Protein AF-W6YVI2-F1 (afdb_monomer_lite)

Sequence (202 aa):
MHASKCSVLPLARSPTSNYVQEGGFPANCEGNLVLAVSSWLSSGQGSDTPSSIRIRENQRRSRNQRKELIQDLRRRVQEYEIKGVTATQEMQRAARKVAEENSLLRGLLASRGVTHNEVEAYLRSFNNNNNNNNNNNTTTTTPTTETPLDTGLLISCETAATIIAEMRGDGDRSRIRASLGCVGDEECNVKNTRVLELMDER

Organism: NCBI:txid930090

Foldseek 3Di:
DDDDDDDDDDDDDDDDDPDPPDDDDPDDDPDDPVVVVVVVVVVVCPPVDVVVVVVVVVVVVVVVVVVVVVVVVVVVVVVVVVVVVVVVVVVVVVVVVVVVVVVVVQVVCVVVVNHPVNVVVVVVVVVVVVVVVPPDDDDDDDDDDDDDDDPPDWDWLQVLLVVVCVVVVPNDSVVSSVVQVHDDDDTDTGGVVVSVVVVPDD

Structure (mmCIF, N/CA/C/O backbone):
data_AF-W6YVI2-F1
#
_entry.id   AF-W6YVI2-F1
#
loop_
_atom_site.group_PDB
_atom_site.id
_atom_site.type_symbol
_atom_site.label_atom_id
_atom_site.label_alt_id
_atom_site.label_comp_id
_atom_site.label_asym_id
_atom_site.label_entity_id
_atom_site.label_seq_id
_atom_site.pdbx_PDB_ins_code
_atom_site.Cartn_x
_atom_site.Cartn_y
_atom_site.Cartn_z
_atom_site.occupancy
_atom_site.B_iso_or_equiv
_atom_site.auth_seq_id
_atom_site.auth_comp_id
_atom_site.auth_asym_id
_atom_site.auth_atom_id
_atom_site.pdbx_PDB_model_num
ATOM 1 N N . MET A 1 1 ? 50.595 -41.648 -57.624 1.00 41.81 1 MET A N 1
ATOM 2 C CA . MET A 1 1 ? 49.413 -42.496 -57.369 1.00 41.81 1 MET A CA 1
ATOM 3 C C . MET A 1 1 ? 48.596 -41.851 -56.262 1.00 41.81 1 MET A C 1
ATOM 5 O O . MET A 1 1 ? 49.160 -41.558 -55.223 1.00 41.81 1 MET A O 1
ATOM 9 N N . HIS A 1 2 ? 47.326 -41.587 -56.576 1.00 46.69 2 HIS A N 1
ATOM 10 C CA . HIS A 1 2 ? 46.164 -41.295 -55.725 1.00 46.69 2 HIS A CA 1
ATOM 11 C C . HIS A 1 2 ? 46.302 -40.336 -54.528 1.00 46.69 2 HIS A C 1
ATOM 13 O O . HIS A 1 2 ? 46.774 -40.713 -53.465 1.00 46.69 2 HIS A O 1
ATOM 19 N N . ALA A 1 3 ? 45.710 -39.144 -54.668 1.00 38.47 3 ALA A N 1
ATOM 20 C CA . ALA A 1 3 ? 45.122 -38.420 -53.544 1.00 38.47 3 ALA A CA 1
ATOM 21 C C . ALA A 1 3 ? 43.663 -38.094 -53.890 1.00 38.47 3 ALA A C 1
ATOM 23 O O . ALA A 1 3 ? 43.357 -37.444 -54.891 1.00 38.47 3 ALA A O 1
ATOM 24 N N . SER A 1 4 ? 42.782 -38.682 -53.093 1.00 42.34 4 SER A N 1
ATOM 25 C CA . SER A 1 4 ? 41.341 -38.762 -53.266 1.00 42.34 4 SER A CA 1
ATOM 26 C C . SER A 1 4 ? 40.654 -37.403 -53.149 1.00 42.34 4 SER A C 1
ATOM 28 O O . SER A 1 4 ? 41.006 -36.568 -52.320 1.00 42.34 4 SER A O 1
ATOM 30 N N . LYS A 1 5 ? 39.614 -37.216 -53.966 1.00 50.25 5 LYS A N 1
ATOM 31 C CA . LYS A 1 5 ? 38.624 -36.142 -53.836 1.00 50.25 5 LYS A CA 1
ATOM 32 C C . LYS A 1 5 ? 37.997 -36.195 -52.436 1.00 50.25 5 LYS A C 1
ATOM 34 O O . LYS A 1 5 ? 37.334 -37.178 -52.120 1.00 50.25 5 LYS A O 1
ATOM 39 N N . CYS A 1 6 ? 38.149 -35.142 -51.635 1.00 39.06 6 CYS A N 1
ATOM 40 C CA . CYS A 1 6 ? 37.328 -34.940 -50.442 1.00 39.06 6 CYS A CA 1
ATOM 41 C C . CYS A 1 6 ? 36.112 -34.090 -50.825 1.00 39.06 6 CYS A C 1
ATOM 43 O O . CYS A 1 6 ? 36.216 -32.893 -51.081 1.00 39.06 6 CYS A O 1
ATOM 45 N N . SER A 1 7 ? 34.962 -34.746 -50.928 1.00 43.88 7 SER A N 1
ATOM 46 C CA . SER A 1 7 ? 33.646 -34.139 -51.105 1.00 43.88 7 SER A CA 1
ATOM 47 C C . SER A 1 7 ? 33.232 -33.374 -49.847 1.00 43.88 7 SER A C 1
ATOM 49 O O . SER A 1 7 ? 33.164 -33.951 -48.763 1.00 43.88 7 SER A O 1
ATOM 51 N N . VAL A 1 8 ? 32.914 -32.089 -50.001 1.00 43.47 8 VAL A N 1
ATOM 52 C CA . VAL A 1 8 ? 32.313 -31.264 -48.947 1.00 43.47 8 VAL A CA 1
ATOM 53 C C . VAL A 1 8 ? 30.826 -31.617 -48.857 1.00 43.47 8 VAL A C 1
ATOM 55 O O . VAL A 1 8 ? 30.069 -31.337 -49.783 1.00 43.47 8 VAL A O 1
ATOM 58 N N . LEU A 1 9 ? 30.404 -32.250 -47.761 1.00 43.50 9 LEU A N 1
ATOM 59 C CA . LEU A 1 9 ? 28.986 -32.362 -47.403 1.00 43.50 9 LEU A CA 1
ATOM 60 C C . LEU A 1 9 ? 28.557 -31.094 -46.640 1.00 43.50 9 LEU A C 1
ATOM 62 O O . LEU A 1 9 ? 29.303 -30.643 -45.767 1.00 43.50 9 LEU A O 1
ATOM 66 N N . PRO A 1 10 ? 27.377 -30.512 -46.919 1.00 41.97 10 PRO A N 1
ATOM 67 C CA . PRO A 1 10 ? 26.895 -29.346 -46.194 1.00 41.97 10 PRO A CA 1
ATOM 68 C C . PRO A 1 10 ? 26.275 -29.793 -44.864 1.00 41.97 10 PRO A C 1
ATOM 70 O O . PRO A 1 10 ? 25.298 -30.541 -44.842 1.00 41.97 10 PRO A O 1
ATOM 73 N N . LEU A 1 11 ? 26.830 -29.336 -43.741 1.00 42.22 11 LEU A N 1
ATOM 74 C CA . LEU A 1 11 ? 26.202 -29.519 -42.432 1.00 42.22 11 LEU A CA 1
ATOM 75 C C . LEU A 1 11 ? 25.031 -28.540 -42.284 1.00 42.22 11 LEU A C 1
ATOM 77 O O . LEU A 1 11 ? 25.191 -27.321 -42.364 1.00 42.22 11 LEU A O 1
ATOM 81 N N . ALA A 1 12 ? 23.846 -29.113 -42.087 1.00 42.25 12 ALA A N 1
ATOM 82 C CA . ALA A 1 12 ? 22.606 -28.417 -41.792 1.00 42.25 12 ALA A CA 1
ATOM 83 C C . ALA A 1 12 ? 22.705 -27.617 -40.481 1.00 42.25 12 ALA A C 1
ATOM 85 O O . ALA A 1 12 ? 23.283 -28.066 -39.491 1.00 42.25 12 ALA A O 1
ATOM 86 N N . ARG A 1 13 ? 22.105 -26.423 -40.475 1.00 40.03 13 ARG A N 1
ATOM 87 C CA . ARG A 1 13 ? 22.063 -25.506 -39.332 1.00 40.03 13 ARG A CA 1
ATOM 88 C C . ARG A 1 13 ? 20.860 -25.841 -38.446 1.00 40.03 13 ARG A C 1
ATOM 90 O O . ARG A 1 13 ? 19.727 -25.749 -38.910 1.00 40.03 13 ARG A O 1
ATOM 97 N N . SER A 1 14 ? 21.088 -26.195 -37.182 1.00 38.03 14 SER A N 1
ATOM 98 C CA . SER A 1 14 ? 20.031 -26.259 -36.164 1.00 38.03 14 SER A CA 1
ATOM 99 C C . SER A 1 14 ? 19.801 -24.870 -35.530 1.00 38.03 14 SER A C 1
ATOM 101 O O . SER A 1 14 ? 20.758 -24.100 -35.408 1.00 38.03 14 SER A O 1
ATOM 103 N N . PRO A 1 15 ? 18.561 -24.489 -35.145 1.00 48.03 15 PRO A N 1
ATOM 104 C CA . PRO A 1 15 ? 18.219 -23.092 -34.842 1.00 48.03 15 PRO A CA 1
ATOM 105 C C . PRO A 1 15 ? 18.351 -22.695 -33.363 1.00 48.03 15 PRO A C 1
ATOM 107 O O . PRO A 1 15 ? 17.994 -21.578 -33.003 1.00 48.03 15 PRO A O 1
ATOM 110 N N . THR A 1 16 ? 18.822 -23.574 -32.477 1.00 48.84 16 THR A N 1
ATOM 111 C CA . THR A 1 16 ? 18.673 -23.367 -31.027 1.00 48.84 16 THR A CA 1
ATOM 112 C C . THR A 1 16 ? 19.957 -23.667 -30.260 1.00 48.84 16 THR A C 1
ATOM 114 O O . THR A 1 16 ? 20.069 -24.701 -29.609 1.00 48.84 16 THR A O 1
ATOM 117 N N . SER A 1 17 ? 20.935 -22.761 -30.314 1.00 40.62 17 SER A N 1
ATOM 118 C CA . SER A 1 17 ? 21.959 -22.645 -29.264 1.00 40.62 17 SER A CA 1
ATOM 119 C C . SER A 1 17 ? 22.660 -21.286 -29.344 1.00 40.62 17 SER A C 1
ATOM 121 O O . SER A 1 17 ? 23.311 -20.972 -30.335 1.00 40.62 17 SER A O 1
ATOM 123 N N . ASN A 1 18 ? 22.517 -20.472 -28.295 1.00 46.84 18 ASN A N 1
ATOM 124 C CA . ASN A 1 18 ? 23.173 -19.166 -28.126 1.00 46.84 18 ASN A CA 1
ATOM 125 C C . ASN A 1 18 ? 24.536 -19.294 -27.415 1.00 46.84 18 ASN A C 1
ATOM 127 O O . ASN A 1 18 ? 24.951 -18.407 -26.671 1.00 46.84 18 ASN A O 1
ATOM 131 N N . TYR A 1 19 ? 25.236 -20.406 -27.630 1.00 41.38 19 TYR A N 1
ATOM 132 C CA . TYR A 1 19 ? 26.645 -20.540 -27.280 1.00 41.38 19 TYR A CA 1
ATOM 133 C C . TYR A 1 19 ? 27.467 -20.421 -28.560 1.00 41.38 19 TYR A C 1
ATOM 135 O O . TYR A 1 19 ? 27.313 -21.219 -29.483 1.00 41.38 19 TYR A O 1
ATOM 143 N N . VAL A 1 20 ? 28.343 -19.417 -28.622 1.00 39.34 20 VAL A N 1
ATOM 144 C CA . VAL A 1 20 ? 29.420 -19.400 -29.614 1.00 39.34 20 VAL A CA 1
ATOM 145 C C . VAL A 1 20 ? 30.340 -20.554 -29.242 1.00 39.34 20 VAL A C 1
ATOM 147 O O . VAL A 1 20 ? 31.053 -20.491 -28.244 1.00 39.34 20 VAL A O 1
ATOM 150 N N . GLN A 1 21 ? 30.253 -21.643 -29.999 1.00 40.88 21 GLN A N 1
ATOM 151 C CA . GLN A 1 21 ? 31.209 -22.731 -29.911 1.00 40.88 21 GLN A CA 1
ATOM 152 C C . GLN A 1 21 ? 32.541 -22.181 -30.426 1.00 40.88 21 GLN A C 1
ATOM 154 O O . GLN A 1 21 ? 32.680 -21.895 -31.616 1.00 40.88 21 GLN A O 1
ATOM 159 N N . GLU A 1 22 ? 33.473 -21.955 -29.498 1.00 41.84 22 GLU A N 1
ATOM 160 C CA . GLU A 1 22 ? 34.895 -21.757 -29.777 1.00 41.84 22 GLU A CA 1
ATOM 161 C C . GLU A 1 22 ? 35.316 -22.742 -30.875 1.00 41.84 22 GLU A C 1
ATOM 163 O O . GLU A 1 22 ? 35.024 -23.941 -30.795 1.00 41.84 22 GLU A O 1
ATOM 168 N N . GLY A 1 23 ? 35.913 -22.209 -31.942 1.00 42.62 23 GLY A N 1
ATOM 169 C CA . GLY A 1 23 ? 36.267 -22.967 -33.133 1.00 42.62 23 GLY A CA 1
ATOM 170 C C . GLY A 1 23 ? 37.064 -24.216 -32.773 1.00 42.62 23 GLY A C 1
ATOM 171 O O . GLY A 1 23 ? 38.118 -24.137 -32.147 1.00 42.62 23 GLY A O 1
ATOM 172 N N . GLY A 1 24 ? 36.548 -25.376 -33.181 1.00 40.84 24 GLY A N 1
ATOM 173 C CA . GLY A 1 24 ? 37.285 -26.627 -33.110 1.00 40.84 24 GLY A CA 1
ATOM 174 C C . GLY A 1 24 ? 38.599 -26.497 -33.876 1.00 40.84 24 GLY A C 1
ATOM 175 O O . GLY A 1 24 ? 38.610 -26.124 -35.050 1.00 40.84 24 GLY A O 1
ATOM 176 N N . PHE A 1 25 ? 39.704 -26.798 -33.196 1.00 44.09 25 PHE A N 1
ATOM 177 C CA . PHE A 1 25 ? 41.011 -26.975 -33.820 1.00 44.09 25 PHE A CA 1
ATOM 178 C C . PHE A 1 25 ? 40.912 -28.032 -34.934 1.00 44.09 25 PHE A C 1
ATOM 180 O O . PHE A 1 25 ? 40.351 -29.105 -34.688 1.00 44.09 25 PHE A O 1
ATOM 187 N N . PRO A 1 26 ? 41.467 -27.796 -36.138 1.00 44.88 26 PRO A N 1
ATOM 188 C CA . PRO A 1 26 ? 41.613 -28.869 -37.106 1.00 44.88 26 PRO A CA 1
ATOM 189 C C . PRO A 1 26 ? 42.599 -29.907 -36.557 1.00 44.88 26 PRO A C 1
ATOM 191 O O . PRO A 1 26 ? 43.673 -29.575 -36.051 1.00 44.88 26 PRO A O 1
ATOM 194 N N . ALA A 1 27 ? 42.201 -31.174 -36.639 1.00 47.38 27 ALA A N 1
ATOM 195 C CA . ALA A 1 27 ? 43.012 -32.310 -36.245 1.00 47.38 27 ALA A CA 1
ATOM 196 C C . ALA A 1 27 ? 44.290 -32.393 -37.100 1.00 47.38 27 ALA A C 1
ATOM 198 O O . ALA A 1 27 ? 44.225 -32.454 -38.323 1.00 47.38 27 ALA A O 1
ATOM 199 N N . ASN A 1 28 ? 45.424 -32.376 -36.400 1.00 50.59 28 ASN A N 1
ATOM 200 C CA . ASN A 1 28 ? 46.751 -32.897 -36.728 1.00 50.59 28 ASN A CA 1
ATOM 201 C C . ASN A 1 28 ? 47.124 -33.066 -38.221 1.00 50.59 28 ASN A C 1
ATOM 203 O O . ASN A 1 28 ? 46.812 -34.080 -38.842 1.00 50.59 28 ASN A O 1
ATOM 207 N N . CYS A 1 29 ? 47.929 -32.134 -38.734 1.00 38.62 29 CYS A N 1
ATOM 208 C CA . CYS A 1 29 ? 48.870 -32.403 -39.820 1.00 38.62 29 CYS A CA 1
ATOM 209 C C . CYS A 1 29 ? 50.276 -32.213 -39.244 1.00 38.62 29 CYS A C 1
ATOM 211 O O . CYS A 1 29 ? 50.605 -31.117 -38.788 1.00 38.62 29 CYS A O 1
ATOM 213 N N . GLU A 1 30 ? 51.088 -33.271 -39.236 1.00 45.81 30 GLU A N 1
ATOM 214 C CA . GLU A 1 30 ? 52.487 -33.222 -38.808 1.00 45.81 30 GLU A CA 1
ATOM 215 C C . GLU A 1 30 ? 53.271 -32.255 -39.708 1.00 45.81 30 GLU A C 1
ATOM 217 O O . GLU A 1 30 ? 53.679 -32.571 -40.823 1.00 45.81 30 GLU A O 1
ATOM 222 N N . GLY A 1 31 ? 53.436 -31.029 -39.219 1.00 51.69 31 GLY A N 1
ATOM 223 C CA . GLY A 1 31 ? 54.168 -29.952 -39.865 1.00 51.69 31 GLY A CA 1
ATOM 224 C C . GLY A 1 31 ? 54.523 -28.905 -38.817 1.00 51.69 31 GLY A C 1
ATOM 225 O O . GLY A 1 31 ? 53.641 -28.272 -38.249 1.00 51.69 31 GLY A O 1
ATOM 226 N N . ASN A 1 32 ? 55.821 -28.798 -38.523 1.00 54.78 32 ASN A N 1
ATOM 227 C CA . ASN A 1 32 ? 56.493 -27.897 -37.577 1.00 54.78 32 ASN A CA 1
ATOM 228 C C . ASN A 1 32 ? 55.589 -26.891 -36.814 1.00 54.78 32 ASN A C 1
ATOM 230 O O . ASN A 1 32 ? 55.325 -25.778 -37.280 1.00 54.78 32 ASN A O 1
ATOM 234 N N . LEU A 1 33 ? 55.171 -27.277 -35.599 1.00 55.75 33 LEU A N 1
ATOM 235 C CA . LEU A 1 33 ? 54.273 -26.531 -34.701 1.00 55.75 33 LEU A CA 1
ATOM 236 C C . LEU A 1 33 ? 54.720 -25.073 -34.461 1.00 55.75 33 LEU A C 1
ATOM 238 O O . LEU A 1 33 ? 53.893 -24.175 -34.308 1.00 55.75 33 LEU A O 1
ATOM 242 N N . VAL A 1 34 ? 56.032 -24.820 -34.479 1.00 55.88 34 VAL A N 1
ATOM 243 C CA . VAL A 1 34 ? 56.623 -23.493 -34.240 1.00 55.88 34 VAL A CA 1
ATOM 244 C C . VAL A 1 34 ? 56.276 -22.501 -35.357 1.00 55.88 34 VAL A C 1
ATOM 246 O O . VAL A 1 34 ? 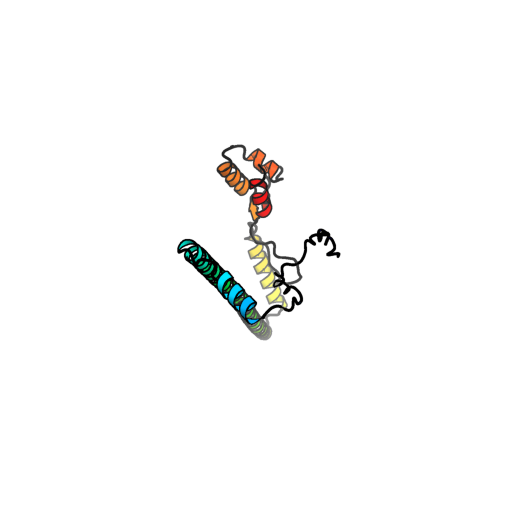56.023 -21.326 -35.084 1.00 55.88 34 VAL A O 1
ATOM 249 N N . LEU A 1 35 ? 56.201 -22.962 -36.610 1.00 54.56 35 LEU A N 1
ATOM 250 C CA . LEU A 1 35 ? 55.851 -22.113 -37.756 1.00 54.56 35 LEU A CA 1
ATOM 251 C C . LEU A 1 35 ? 54.341 -21.853 -37.828 1.00 54.56 35 LEU A C 1
ATOM 253 O O . LEU A 1 35 ? 53.932 -20.744 -38.168 1.00 54.56 35 LEU A O 1
ATOM 257 N N . ALA A 1 36 ? 53.516 -22.830 -37.442 1.00 55.41 36 ALA A N 1
ATOM 258 C CA . ALA A 1 36 ? 52.062 -22.680 -37.392 1.00 55.41 36 ALA A CA 1
ATOM 259 C C . ALA A 1 36 ? 51.623 -21.677 -36.309 1.00 55.41 36 ALA A C 1
ATOM 261 O O . ALA A 1 36 ? 50.814 -20.795 -36.594 1.00 55.41 36 ALA A O 1
ATOM 262 N N . VAL A 1 37 ? 52.208 -21.742 -35.104 1.00 57.38 37 VAL A N 1
ATOM 263 C CA . VAL A 1 37 ? 51.952 -20.768 -34.024 1.00 57.38 37 VAL A CA 1
ATOM 264 C C . VAL A 1 37 ? 52.432 -19.370 -34.418 1.00 57.38 37 VAL A C 1
ATOM 266 O O . VAL A 1 37 ? 51.712 -18.397 -34.210 1.00 57.38 37 VAL A O 1
ATOM 269 N N . SER A 1 38 ? 53.598 -19.259 -35.060 1.00 57.22 38 SER A N 1
ATOM 270 C CA . SER A 1 38 ? 54.132 -17.975 -35.540 1.00 57.22 38 SER A CA 1
ATOM 271 C C . SER A 1 38 ? 53.285 -17.363 -36.666 1.00 57.22 38 SER A C 1
ATOM 273 O O . SER A 1 38 ? 53.074 -16.149 -36.696 1.00 57.22 38 SER A O 1
ATOM 275 N N . SER A 1 39 ? 52.740 -18.193 -37.564 1.00 55.28 39 SER A N 1
ATOM 276 C CA . SER A 1 39 ? 51.806 -17.766 -38.612 1.00 55.28 39 SER A CA 1
ATOM 277 C C . SER A 1 39 ? 50.456 -17.342 -38.032 1.00 55.28 39 SER A C 1
ATOM 279 O O . SER A 1 39 ? 49.925 -16.321 -38.448 1.00 55.28 39 SER A O 1
ATOM 281 N N . TRP A 1 40 ? 49.915 -18.064 -37.046 1.00 55.94 40 TRP A N 1
ATOM 282 C CA . TRP A 1 40 ? 48.683 -17.683 -36.342 1.00 55.94 40 TRP A CA 1
ATOM 283 C C . TRP A 1 40 ? 48.842 -16.388 -35.539 1.00 55.94 40 TRP A C 1
ATOM 285 O O . TRP A 1 40 ? 47.958 -15.534 -35.574 1.00 55.94 40 TRP A O 1
ATOM 295 N N . LEU A 1 41 ? 49.982 -16.201 -34.868 1.00 54.62 41 LEU A N 1
ATOM 296 C CA . LEU A 1 41 ? 50.304 -14.973 -34.137 1.00 54.62 41 LEU A CA 1
ATOM 297 C C . LEU A 1 41 ? 50.480 -13.772 -35.087 1.00 54.62 41 LEU A C 1
ATOM 299 O O . LEU A 1 41 ? 50.138 -12.649 -34.725 1.00 54.62 41 LEU A O 1
ATOM 303 N N . SER A 1 42 ? 50.932 -14.021 -36.323 1.00 50.22 42 SER A N 1
ATOM 304 C CA . SER A 1 42 ? 51.017 -13.010 -37.389 1.00 50.22 42 SER A CA 1
ATOM 305 C C . SER A 1 42 ? 49.660 -12.725 -38.051 1.00 50.22 42 SER A C 1
ATOM 307 O O . SER A 1 42 ? 49.376 -11.586 -38.405 1.00 50.22 42 SER A O 1
ATOM 309 N N . SER A 1 43 ? 48.780 -13.725 -38.182 1.00 47.62 43 SER A N 1
ATOM 310 C CA . SER A 1 43 ? 47.412 -13.566 -38.709 1.00 47.62 43 SER A CA 1
ATOM 311 C C . SER A 1 43 ? 46.412 -13.013 -37.681 1.00 47.62 43 SER A C 1
ATOM 313 O O . SER A 1 43 ? 45.356 -12.516 -38.062 1.00 47.62 43 SER A O 1
ATOM 315 N N . GLY A 1 44 ? 46.740 -13.072 -36.385 1.00 50.66 44 GLY A N 1
ATOM 316 C CA . GLY A 1 44 ? 45.957 -12.507 -35.281 1.00 50.66 44 GLY A CA 1
ATOM 317 C C . GLY A 1 44 ? 46.134 -10.998 -35.080 1.00 50.66 44 GLY A C 1
ATOM 318 O O . GLY A 1 44 ? 45.439 -10.407 -34.255 1.00 50.66 44 GLY A O 1
ATOM 319 N N . GLN A 1 45 ? 47.017 -10.349 -35.845 1.00 53.66 45 GLN A N 1
ATOM 320 C CA . GLN A 1 45 ? 47.051 -8.893 -35.961 1.00 53.66 45 GLN A CA 1
ATOM 321 C C . GLN A 1 45 ? 45.952 -8.452 -36.926 1.00 53.66 45 GLN A C 1
ATOM 323 O O . GLN A 1 45 ? 46.202 -8.029 -38.053 1.00 53.66 45 GLN A O 1
ATOM 328 N N . GLY A 1 46 ? 44.698 -8.554 -36.475 1.00 58.59 46 GLY A N 1
ATOM 329 C CA . GLY A 1 46 ? 43.628 -7.773 -37.078 1.00 58.59 46 GLY A CA 1
ATOM 330 C C . GLY A 1 46 ? 44.071 -6.322 -36.999 1.00 58.59 46 GLY A C 1
ATOM 331 O O . GLY A 1 46 ? 44.195 -5.801 -35.896 1.00 58.59 46 GLY A O 1
ATOM 332 N N . SER A 1 47 ? 44.401 -5.713 -38.140 1.00 62.66 47 SER A N 1
ATOM 333 C CA . SER A 1 47 ? 44.889 -4.341 -38.197 1.00 62.66 47 SER A CA 1
ATOM 334 C C . SER A 1 47 ? 43.921 -3.478 -37.402 1.00 62.66 47 SER A C 1
ATOM 336 O O . SER A 1 47 ? 42.772 -3.282 -37.819 1.00 62.66 47 SER A O 1
ATOM 338 N N . ASP A 1 48 ? 44.358 -3.030 -36.229 1.00 61.56 48 ASP A N 1
ATOM 339 C CA . ASP A 1 48 ? 43.628 -2.107 -35.382 1.00 61.56 48 ASP A CA 1
ATOM 340 C C . ASP A 1 48 ? 43.619 -0.766 -36.119 1.00 61.56 48 ASP A C 1
ATOM 342 O O . ASP A 1 48 ? 44.369 0.166 -35.837 1.00 61.56 48 ASP A O 1
ATOM 346 N N . THR A 1 49 ? 42.792 -0.689 -37.160 1.00 81.25 49 THR A N 1
ATOM 347 C CA . THR A 1 49 ? 42.493 0.567 -37.815 1.00 81.25 49 THR A CA 1
ATOM 348 C C . THR A 1 49 ? 41.951 1.492 -36.728 1.00 81.25 49 THR A C 1
ATOM 350 O O . THR A 1 49 ? 41.143 1.060 -35.898 1.00 81.25 49 THR A O 1
ATOM 353 N N . PRO A 1 50 ? 42.313 2.781 -36.720 1.00 81.56 50 PRO A N 1
ATOM 354 C CA . PRO A 1 50 ? 41.753 3.730 -35.759 1.00 81.56 50 PRO A CA 1
ATOM 355 C C . PRO A 1 50 ? 40.211 3.690 -35.701 1.00 81.56 50 PRO A C 1
ATOM 357 O O . PRO A 1 50 ? 39.609 3.984 -34.670 1.00 81.56 50 PRO A O 1
ATOM 360 N N . SER A 1 51 ? 39.559 3.260 -36.791 1.00 81.75 51 SER A N 1
ATOM 361 C CA . SER A 1 51 ? 38.122 2.983 -36.862 1.00 81.75 51 SER A CA 1
ATOM 362 C C . SER A 1 51 ? 37.681 1.744 -36.060 1.00 81.75 51 SER A C 1
ATOM 364 O O . SER A 1 51 ? 36.757 1.849 -35.253 1.00 81.75 51 SER A O 1
ATOM 366 N N . SER A 1 52 ? 38.341 0.587 -36.204 1.00 83.56 52 SER A N 1
ATOM 367 C CA . SER A 1 52 ? 37.978 -0.647 -35.483 1.00 83.56 52 SER A CA 1
ATOM 368 C C . SER A 1 52 ? 38.182 -0.527 -33.969 1.00 83.56 52 SER A C 1
ATOM 370 O O . SER A 1 52 ? 37.343 -1.005 -33.200 1.00 83.56 52 SER A O 1
ATOM 372 N N . ILE A 1 53 ? 39.221 0.195 -33.535 1.00 88.00 53 ILE A N 1
ATOM 373 C CA . ILE A 1 53 ? 39.439 0.525 -32.119 1.00 88.00 53 ILE A CA 1
ATOM 374 C C . ILE A 1 53 ? 38.273 1.372 -31.584 1.00 88.00 53 ILE A C 1
ATOM 376 O O . ILE A 1 53 ? 37.691 1.051 -30.546 1.00 88.00 53 ILE A O 1
ATOM 380 N N . ARG A 1 54 ? 37.878 2.428 -32.312 1.00 89.19 54 ARG A N 1
ATOM 381 C CA . ARG A 1 54 ? 36.765 3.314 -31.924 1.00 89.19 54 ARG A CA 1
ATOM 382 C C . ARG A 1 54 ? 35.428 2.585 -31.860 1.00 89.19 54 ARG A C 1
ATOM 384 O O . ARG A 1 54 ? 34.655 2.834 -30.939 1.00 89.19 54 ARG A O 1
ATOM 391 N N . ILE A 1 55 ? 35.153 1.687 -32.806 1.00 89.06 55 ILE A N 1
ATOM 392 C CA . ILE A 1 55 ? 33.923 0.880 -32.819 1.00 89.06 55 ILE A CA 1
ATOM 393 C C . ILE A 1 55 ? 33.872 -0.025 -31.582 1.00 89.06 55 ILE A C 1
ATOM 395 O O . ILE A 1 55 ? 32.855 -0.055 -30.888 1.00 89.06 55 ILE A O 1
ATOM 399 N N . ARG A 1 56 ? 34.977 -0.706 -31.249 1.00 90.31 56 ARG A N 1
ATOM 400 C CA . ARG A 1 56 ? 35.072 -1.558 -30.052 1.00 90.31 56 ARG A CA 1
ATOM 401 C C . ARG A 1 56 ? 34.889 -0.751 -28.767 1.00 90.31 56 ARG A C 1
ATOM 403 O O . ARG A 1 56 ? 34.149 -1.177 -27.882 1.00 90.31 56 ARG A O 1
ATOM 410 N N . GLU A 1 57 ? 35.517 0.417 -28.676 1.00 94.62 57 GLU A N 1
ATOM 411 C CA . GLU A 1 57 ? 35.425 1.281 -27.497 1.00 94.62 57 GLU A CA 1
ATOM 412 C C . GLU A 1 57 ? 34.024 1.881 -27.328 1.00 94.62 57 GLU A C 1
ATOM 414 O O . GLU A 1 57 ? 33.481 1.882 -26.224 1.00 94.62 57 GLU A O 1
ATOM 419 N N . ASN A 1 58 ? 33.384 2.309 -28.419 1.00 93.94 58 ASN A N 1
ATOM 420 C CA . ASN A 1 58 ? 31.994 2.759 -28.390 1.00 93.94 58 ASN A CA 1
ATOM 421 C C . ASN A 1 58 ? 31.061 1.616 -27.953 1.00 93.94 58 ASN A C 1
ATOM 423 O O . ASN A 1 58 ? 30.237 1.776 -27.053 1.00 93.94 58 ASN A O 1
ATOM 427 N N . GLN A 1 59 ? 31.272 0.413 -28.490 1.00 95.31 59 GLN A N 1
ATOM 428 C CA . GLN A 1 59 ? 30.521 -0.772 -28.092 1.00 95.31 59 GLN A CA 1
ATOM 429 C C . GLN A 1 59 ? 30.722 -1.115 -26.608 1.00 95.31 59 GLN A C 1
ATOM 431 O O . GLN A 1 59 ? 29.755 -1.473 -25.929 1.00 95.31 59 GLN A O 1
ATOM 436 N N . ARG A 1 60 ? 31.950 -0.990 -26.090 1.00 95.50 60 ARG A N 1
ATOM 437 C CA . ARG A 1 60 ? 32.279 -1.189 -24.672 1.00 95.50 60 ARG A CA 1
ATOM 438 C C . ARG A 1 60 ? 31.576 -0.152 -23.801 1.00 95.50 60 ARG A C 1
ATOM 440 O O . ARG A 1 60 ? 30.929 -0.531 -22.828 1.00 95.50 60 ARG A O 1
ATOM 447 N N . ARG A 1 61 ? 31.639 1.126 -24.182 1.00 95.44 61 ARG A N 1
ATOM 448 C CA . ARG A 1 61 ? 30.996 2.242 -23.479 1.00 95.44 61 ARG A CA 1
ATOM 449 C C . ARG A 1 61 ? 29.479 2.095 -23.447 1.00 95.44 61 ARG A C 1
ATOM 451 O O . ARG A 1 61 ? 28.900 2.178 -22.372 1.00 95.44 61 ARG A O 1
ATOM 458 N N . SER A 1 62 ? 28.850 1.789 -24.580 1.00 95.69 62 SER A N 1
ATOM 459 C CA . SER A 1 62 ? 27.405 1.551 -24.662 1.00 95.69 62 SER A CA 1
ATOM 460 C C . SER A 1 62 ? 26.978 0.356 -23.802 1.00 95.69 62 SER A C 1
ATOM 462 O O . SER A 1 62 ? 26.018 0.446 -23.037 1.00 95.69 62 SER A O 1
ATOM 464 N N . ARG A 1 63 ? 27.734 -0.754 -23.842 1.00 95.12 63 ARG A N 1
ATOM 465 C CA . ARG A 1 63 ? 27.484 -1.912 -22.966 1.00 95.12 63 ARG A CA 1
ATOM 466 C C . ARG A 1 63 ? 27.640 -1.545 -21.491 1.00 95.12 63 ARG A C 1
ATOM 468 O O . ARG A 1 63 ? 26.842 -2.010 -20.686 1.00 95.12 63 ARG A O 1
ATOM 475 N N . ASN A 1 64 ? 28.635 -0.731 -21.140 1.00 96.94 64 ASN A N 1
ATOM 476 C CA . ASN A 1 64 ? 28.849 -0.281 -19.767 1.00 96.94 64 ASN A CA 1
ATOM 477 C C . ASN A 1 64 ? 27.705 0.618 -19.280 1.00 96.94 64 ASN A C 1
ATOM 479 O O . ASN A 1 64 ? 27.108 0.323 -18.255 1.00 96.94 64 ASN A O 1
ATOM 483 N N . GLN A 1 65 ? 27.316 1.622 -20.068 1.00 96.94 65 GLN A N 1
ATOM 484 C CA . GLN A 1 65 ? 26.179 2.501 -19.765 1.00 96.94 65 GLN A CA 1
ATOM 485 C C . GLN A 1 65 ? 24.875 1.712 -19.612 1.00 96.94 65 GLN A C 1
ATOM 487 O O . GLN A 1 65 ? 24.109 1.935 -18.678 1.00 96.94 65 GLN A O 1
ATOM 492 N N . ARG A 1 66 ? 24.632 0.732 -20.492 1.00 96.88 66 ARG A N 1
ATOM 493 C CA . ARG A 1 66 ? 23.461 -0.145 -20.381 1.00 96.88 66 ARG A CA 1
ATOM 494 C C . ARG A 1 66 ? 23.508 -0.995 -19.110 1.00 96.88 66 ARG A C 1
ATOM 496 O O . ARG A 1 66 ? 22.476 -1.168 -18.471 1.00 96.88 66 ARG A O 1
ATOM 503 N N . LYS A 1 67 ? 24.678 -1.529 -18.741 1.00 97.62 67 LYS A N 1
ATOM 504 C CA . LYS A 1 67 ? 24.856 -2.276 -17.486 1.00 97.62 67 LYS A CA 1
ATOM 505 C C . LYS A 1 67 ? 24.568 -1.393 -16.271 1.00 97.62 67 LYS A C 1
ATOM 507 O O . LYS A 1 67 ? 23.824 -1.829 -15.400 1.00 97.62 67 LYS A O 1
ATOM 512 N N . GLU A 1 68 ? 25.100 -0.175 -16.242 1.00 97.56 68 GLU A N 1
ATOM 513 C CA . GLU A 1 68 ? 24.879 0.793 -15.160 1.00 97.56 68 GLU A CA 1
ATOM 514 C C . GLU A 1 68 ? 23.401 1.166 -15.031 1.00 97.56 68 GLU A C 1
ATOM 516 O O . GLU A 1 68 ? 22.848 1.086 -13.937 1.00 97.56 68 GLU A O 1
ATOM 521 N N . LEU A 1 69 ? 22.728 1.468 -16.146 1.00 97.25 69 LEU A N 1
ATOM 522 C CA . LEU A 1 69 ? 21.296 1.766 -16.146 1.00 97.25 69 LEU A CA 1
ATOM 523 C C . LEU A 1 69 ? 20.468 0.584 -15.628 1.00 97.25 69 LEU A C 1
ATOM 525 O O . LEU A 1 69 ? 19.589 0.763 -14.790 1.00 97.25 69 LEU A O 1
ATOM 529 N N . ILE A 1 70 ? 20.752 -0.636 -16.093 1.00 97.69 70 ILE A N 1
ATOM 530 C CA . ILE A 1 70 ? 20.035 -1.833 -15.632 1.00 97.69 70 ILE A CA 1
ATOM 531 C C . ILE A 1 70 ? 20.253 -2.051 -14.131 1.00 97.69 70 ILE A C 1
ATOM 533 O O . ILE A 1 70 ? 19.311 -2.403 -13.422 1.00 97.69 70 ILE A O 1
ATOM 537 N N . GLN A 1 71 ? 21.474 -1.852 -13.633 1.00 97.81 71 GLN A N 1
ATOM 538 C CA . GLN A 1 71 ? 21.768 -1.964 -12.205 1.00 97.81 71 GLN A CA 1
ATOM 539 C C . GLN A 1 71 ? 21.046 -0.893 -11.385 1.00 97.81 71 GLN A C 1
ATOM 541 O O . GLN A 1 71 ? 20.509 -1.206 -10.325 1.00 97.81 71 GLN A O 1
ATOM 546 N N . ASP A 1 72 ? 20.996 0.343 -11.879 1.00 97.94 72 ASP A N 1
ATOM 547 C CA . ASP A 1 72 ? 20.286 1.435 -11.221 1.00 97.94 72 ASP A CA 1
ATOM 548 C C . ASP A 1 72 ? 18.782 1.165 -11.131 1.00 97.94 72 ASP A C 1
ATOM 550 O O . ASP A 1 72 ? 18.201 1.250 -10.050 1.00 97.94 72 ASP A O 1
ATOM 554 N N . LEU A 1 73 ? 18.167 0.737 -12.236 1.00 97.94 73 LEU A N 1
ATOM 555 C CA . LEU A 1 73 ? 16.751 0.374 -12.263 1.00 97.94 73 LEU A CA 1
ATOM 556 C C . LEU A 1 73 ? 16.443 -0.781 -11.307 1.00 97.94 73 LEU A C 1
ATOM 558 O O . LEU A 1 73 ? 15.493 -0.690 -10.535 1.00 97.94 73 LEU A O 1
ATOM 562 N N . ARG A 1 74 ? 17.266 -1.837 -11.297 1.00 97.44 74 ARG A N 1
ATOM 563 C CA . ARG A 1 74 ? 17.107 -2.956 -10.352 1.00 97.44 74 ARG A CA 1
ATOM 564 C C . ARG A 1 74 ? 17.179 -2.494 -8.900 1.00 97.44 74 ARG A C 1
ATOM 566 O O . ARG A 1 74 ? 16.348 -2.906 -8.099 1.00 97.44 74 ARG A O 1
ATOM 573 N N . ARG A 1 75 ? 18.136 -1.619 -8.572 1.00 97.94 75 ARG A N 1
ATOM 574 C CA . ARG A 1 75 ? 18.279 -1.058 -7.222 1.00 97.94 75 ARG A CA 1
ATOM 575 C C . ARG A 1 75 ? 17.027 -0.291 -6.806 1.00 97.94 75 ARG A C 1
ATOM 577 O O . ARG A 1 75 ? 16.535 -0.499 -5.705 1.00 97.94 75 ARG A O 1
ATOM 584 N N . ARG A 1 76 ? 16.497 0.557 -7.692 1.00 97.44 76 ARG A N 1
ATOM 585 C CA . ARG A 1 76 ? 15.277 1.330 -7.417 1.00 97.44 76 ARG A CA 1
ATOM 586 C C . ARG A 1 76 ? 14.060 0.427 -7.229 1.00 97.44 76 ARG A C 1
ATOM 588 O O . ARG A 1 76 ? 13.291 0.656 -6.308 1.00 97.44 76 ARG A O 1
ATOM 595 N N . VAL A 1 77 ? 13.896 -0.612 -8.054 1.00 97.69 77 VAL A N 1
ATOM 596 C CA . VAL A 1 77 ? 12.804 -1.592 -7.887 1.00 97.69 77 VAL A CA 1
ATOM 597 C C . VAL A 1 77 ? 12.892 -2.263 -6.517 1.00 97.69 77 VAL A C 1
ATOM 599 O O . VAL A 1 77 ? 11.921 -2.230 -5.768 1.00 97.69 77 VAL A O 1
ATOM 602 N N . GLN A 1 78 ? 14.069 -2.769 -6.144 1.00 96.94 78 GLN A N 1
ATOM 603 C CA . GLN A 1 78 ? 14.282 -3.393 -4.838 1.00 96.94 78 GLN A CA 1
ATOM 604 C C . GLN A 1 78 ? 14.008 -2.423 -3.677 1.00 96.94 78 GLN A C 1
ATOM 606 O O . GLN A 1 78 ? 13.437 -2.804 -2.659 1.00 96.94 78 GLN A O 1
ATOM 611 N N . GLU A 1 79 ? 14.399 -1.156 -3.812 1.00 96.25 79 GLU A N 1
ATOM 612 C CA . GLU A 1 79 ? 14.118 -0.128 -2.811 1.00 96.25 79 GLU A CA 1
ATOM 613 C C . GLU A 1 79 ? 12.609 0.069 -2.612 1.00 96.25 79 GLU A C 1
ATOM 615 O O . GLU A 1 79 ? 12.153 0.159 -1.472 1.00 96.25 79 GLU A O 1
ATOM 620 N N . TYR A 1 80 ? 11.824 0.094 -3.692 1.00 93.50 80 TYR A N 1
ATOM 621 C CA . TYR A 1 80 ? 10.366 0.180 -3.596 1.00 93.50 80 TYR A CA 1
ATOM 622 C C . TYR A 1 80 ? 9.737 -1.085 -3.010 1.00 93.50 80 TYR A C 1
ATOM 624 O O . TYR A 1 80 ? 8.814 -0.970 -2.208 1.00 93.50 80 TYR A O 1
ATOM 632 N N . GLU A 1 81 ? 10.250 -2.270 -3.341 1.00 93.62 81 GLU A N 1
ATOM 633 C CA . GLU A 1 81 ? 9.801 -3.530 -2.736 1.00 93.62 81 GLU A CA 1
ATOM 634 C C . GLU A 1 81 ? 10.023 -3.519 -1.219 1.00 93.62 81 GLU A C 1
ATOM 636 O O . GLU A 1 81 ? 9.091 -3.757 -0.450 1.00 93.62 81 GLU A O 1
ATOM 641 N N . ILE A 1 82 ? 11.233 -3.157 -0.774 1.00 94.62 82 ILE A N 1
ATOM 642 C CA . ILE A 1 82 ? 11.567 -3.052 0.651 1.00 94.62 82 ILE A CA 1
ATOM 643 C C . ILE A 1 82 ? 10.672 -2.014 1.328 1.00 94.62 82 ILE A C 1
ATOM 645 O O . ILE A 1 82 ? 10.065 -2.315 2.354 1.00 94.62 82 ILE A O 1
ATOM 649 N N . LYS A 1 83 ? 10.550 -0.812 0.751 1.00 93.19 83 LYS A N 1
ATOM 650 C CA . LYS A 1 83 ? 9.713 0.259 1.311 1.00 93.19 83 LYS A CA 1
ATOM 651 C C . LYS A 1 83 ? 8.240 -0.140 1.401 1.00 93.19 83 LYS A C 1
ATOM 653 O O . LYS A 1 83 ? 7.583 0.187 2.386 1.00 93.19 83 LYS A O 1
ATOM 658 N N . GLY A 1 84 ? 7.720 -0.859 0.407 1.00 87.81 84 GLY A N 1
ATOM 659 C CA . GLY A 1 84 ? 6.358 -1.389 0.426 1.00 87.81 84 GLY A CA 1
ATOM 660 C C . GLY A 1 84 ? 6.143 -2.383 1.570 1.00 87.81 84 GLY A C 1
ATOM 661 O O . GLY A 1 84 ? 5.141 -2.301 2.288 1.00 87.81 84 GLY A O 1
ATOM 662 N N . VAL A 1 85 ? 7.114 -3.273 1.805 1.00 86.06 85 VAL A N 1
ATOM 663 C CA . VAL A 1 85 ? 7.082 -4.231 2.922 1.00 86.06 85 VAL A CA 1
ATOM 664 C C . VAL A 1 85 ? 7.159 -3.516 4.272 1.00 86.06 85 VAL A C 1
ATOM 666 O O . VAL A 1 85 ? 6.357 -3.813 5.159 1.00 86.06 85 VAL A O 1
ATOM 669 N N . THR A 1 86 ? 8.074 -2.556 4.443 1.00 89.69 86 THR A N 1
ATOM 670 C CA . THR A 1 86 ? 8.223 -1.827 5.714 1.00 89.69 86 THR A CA 1
ATOM 671 C C . THR A 1 86 ? 6.985 -0.999 6.031 1.00 89.69 86 THR A C 1
ATOM 673 O O . THR A 1 86 ? 6.474 -1.087 7.144 1.00 89.69 86 THR A O 1
ATOM 676 N N . ALA A 1 87 ? 6.447 -0.269 5.049 1.00 85.62 87 ALA A N 1
ATOM 677 C CA . ALA A 1 87 ? 5.240 0.537 5.228 1.00 85.62 87 ALA A CA 1
ATOM 678 C C . ALA A 1 87 ? 4.035 -0.332 5.625 1.00 85.62 87 ALA A C 1
ATOM 680 O O . ALA A 1 87 ? 3.304 -0.011 6.564 1.00 85.62 87 ALA A O 1
ATOM 681 N N . THR A 1 88 ? 3.866 -1.487 4.972 1.00 91.19 88 THR A N 1
ATOM 682 C CA . THR A 1 88 ? 2.797 -2.436 5.315 1.00 91.19 88 THR A CA 1
ATOM 683 C C . THR A 1 88 ? 2.991 -3.006 6.723 1.00 91.19 88 THR A C 1
ATOM 685 O O . THR A 1 88 ? 2.030 -3.132 7.483 1.00 91.19 88 THR A O 1
ATOM 688 N N . GLN A 1 89 ? 4.231 -3.309 7.114 1.00 92.69 89 GLN A N 1
ATOM 689 C CA . GLN A 1 89 ? 4.536 -3.821 8.448 1.00 92.69 89 GLN A CA 1
ATOM 690 C C . GLN A 1 89 ? 4.270 -2.780 9.546 1.00 92.69 89 GLN A C 1
ATOM 692 O O . GLN A 1 89 ? 3.744 -3.127 10.606 1.00 92.69 89 GLN A O 1
ATOM 697 N N . GLU A 1 90 ? 4.621 -1.517 9.315 1.00 91.19 90 GLU A N 1
ATOM 698 C CA . GLU A 1 90 ? 4.355 -0.417 10.246 1.00 91.19 90 GLU A CA 1
ATOM 699 C C . GLU A 1 90 ? 2.855 -0.196 10.431 1.00 91.19 90 GLU A C 1
ATOM 701 O O . GLU A 1 90 ? 2.383 -0.159 11.570 1.00 91.19 90 GLU A O 1
ATOM 706 N N . MET A 1 91 ? 2.090 -0.181 9.335 1.00 93.62 91 MET A N 1
ATOM 707 C CA . MET A 1 91 ? 0.628 -0.122 9.375 1.00 93.62 91 MET A CA 1
ATOM 708 C C . MET A 1 91 ? 0.041 -1.282 10.191 1.00 93.62 91 MET A C 1
ATOM 710 O O . MET A 1 91 ? -0.797 -1.065 11.064 1.00 93.62 91 MET A O 1
ATOM 714 N N . GLN A 1 92 ? 0.510 -2.514 9.973 1.00 95.12 92 GLN A N 1
ATOM 715 C CA . GLN A 1 92 ? 0.047 -3.684 10.728 1.00 95.12 92 GLN A CA 1
ATOM 716 C C . GLN A 1 92 ? 0.410 -3.617 12.219 1.00 95.12 92 GLN A C 1
ATOM 718 O O . GLN A 1 92 ? -0.358 -4.069 13.071 1.00 95.12 92 GLN A O 1
ATOM 723 N N . ARG A 1 93 ? 1.587 -3.086 12.571 1.00 94.31 93 ARG A N 1
ATOM 724 C CA . ARG A 1 93 ? 1.977 -2.868 13.975 1.00 94.31 93 ARG A CA 1
ATOM 725 C C . ARG A 1 93 ? 1.084 -1.822 14.636 1.00 94.31 93 ARG A C 1
ATOM 727 O O . ARG A 1 93 ? 0.595 -2.070 15.735 1.00 94.31 93 ARG A O 1
ATOM 734 N N . ALA A 1 94 ? 0.834 -0.704 13.958 1.00 95.38 94 ALA A N 1
ATOM 735 C CA . ALA A 1 94 ? -0.066 0.335 14.443 1.00 95.38 94 ALA A CA 1
ATOM 736 C C . ALA A 1 94 ? -1.497 -0.197 14.622 1.00 95.38 94 ALA A C 1
ATOM 738 O O . ALA A 1 94 ? -2.089 -0.001 15.679 1.00 95.38 94 ALA A O 1
ATOM 739 N N . ALA A 1 95 ? -2.020 -0.948 13.646 1.00 95.69 95 ALA A N 1
ATOM 740 C CA . ALA A 1 95 ? -3.350 -1.551 13.717 1.00 95.69 95 ALA A CA 1
ATOM 741 C C . ALA A 1 95 ? -3.498 -2.508 14.910 1.00 95.69 95 ALA A C 1
ATOM 743 O O . ALA A 1 95 ? -4.492 -2.437 15.630 1.00 95.69 95 ALA A O 1
ATOM 744 N N . ARG A 1 96 ? -2.495 -3.362 15.165 1.00 97.50 96 ARG A N 1
ATOM 745 C CA . ARG A 1 96 ? -2.488 -4.246 16.345 1.00 97.50 96 ARG A CA 1
ATOM 746 C C . ARG A 1 96 ? -2.505 -3.459 17.649 1.00 97.50 96 ARG A C 1
ATOM 748 O O . ARG A 1 96 ? -3.327 -3.749 18.509 1.00 97.50 96 ARG A O 1
ATOM 755 N N . LYS A 1 97 ? -1.662 -2.431 17.762 1.00 97.75 97 LYS A N 1
ATOM 756 C CA . LYS A 1 97 ? -1.617 -1.570 18.948 1.00 97.75 97 LYS A CA 1
ATOM 757 C C . LYS A 1 97 ? -2.966 -0.891 19.207 1.00 97.75 97 LYS A C 1
ATOM 759 O O . LYS A 1 97 ? -3.466 -0.933 20.324 1.00 97.75 97 LYS A O 1
ATOM 764 N N . VAL A 1 98 ? -3.587 -0.331 18.170 1.00 97.19 98 VAL A N 1
ATOM 765 C CA . VAL A 1 98 ? -4.916 0.294 18.276 1.00 97.19 98 VAL A CA 1
ATOM 766 C C . VAL A 1 98 ? -5.983 -0.732 18.661 1.00 97.19 98 VAL A C 1
ATOM 768 O O . VAL A 1 98 ? -6.859 -0.430 19.465 1.00 97.19 98 VAL A O 1
ATOM 771 N N . ALA A 1 99 ? -5.926 -1.953 18.125 1.00 96.12 99 ALA A N 1
ATOM 772 C CA . ALA A 1 99 ? -6.861 -3.013 18.494 1.00 96.12 99 ALA A CA 1
ATOM 773 C C . ALA A 1 99 ? -6.726 -3.421 19.972 1.00 96.12 99 ALA A C 1
ATOM 775 O O . ALA A 1 99 ? -7.739 -3.601 20.649 1.00 96.12 99 ALA A O 1
ATOM 776 N N . GLU A 1 100 ? -5.498 -3.521 20.485 1.00 97.81 100 GLU A N 1
ATOM 777 C CA . GLU A 1 100 ? -5.227 -3.783 21.903 1.00 97.81 100 GLU A CA 1
ATOM 778 C C . GLU A 1 100 ? -5.745 -2.650 22.793 1.00 97.81 100 GLU A C 1
ATOM 780 O O . GLU A 1 100 ? -6.501 -2.903 23.733 1.00 97.81 100 GLU A O 1
ATOM 785 N N . GLU A 1 101 ? -5.419 -1.398 22.463 1.00 97.81 101 GLU A N 1
ATOM 786 C CA . GLU A 1 101 ? -5.921 -0.220 23.178 1.00 97.81 101 GLU A CA 1
ATOM 787 C C . GLU A 1 101 ? -7.455 -0.184 23.173 1.00 97.81 101 GLU A C 1
ATOM 789 O O . GLU A 1 101 ? -8.076 -0.017 24.221 1.00 97.81 101 GLU A O 1
ATOM 794 N N . ASN A 1 102 ? -8.087 -0.445 22.027 1.00 96.19 102 ASN A N 1
ATOM 795 C CA . ASN A 1 102 ? -9.542 -0.511 21.910 1.00 96.19 102 ASN A CA 1
ATOM 796 C C . ASN A 1 102 ? -10.152 -1.632 22.756 1.00 96.19 102 ASN A C 1
ATOM 798 O O . ASN A 1 102 ? -11.225 -1.444 23.329 1.00 96.19 102 ASN A O 1
ATOM 802 N N . SER A 1 103 ? -9.491 -2.787 22.854 1.00 96.44 103 SER A N 1
ATOM 803 C CA . SER A 1 103 ? -9.931 -3.883 23.722 1.00 96.44 103 SER A CA 1
ATOM 804 C C . SER A 1 103 ? -9.921 -3.457 25.193 1.00 96.44 103 SER A C 1
ATOM 806 O O . SER A 1 103 ? -10.924 -3.606 25.896 1.00 96.44 103 SER A O 1
ATOM 808 N N . LEU A 1 104 ? -8.828 -2.830 25.640 1.00 96.88 104 LEU A N 1
ATOM 809 C CA . LEU A 1 104 ? -8.694 -2.323 27.008 1.00 96.88 104 LEU A CA 1
ATOM 810 C C . LEU A 1 104 ? -9.710 -1.217 27.314 1.00 96.88 104 LEU A C 1
ATOM 812 O O . LEU A 1 104 ? -10.347 -1.243 28.367 1.00 96.88 104 LEU A O 1
ATOM 816 N N . LEU A 1 105 ? -9.912 -0.278 26.386 1.00 96.69 105 LEU A N 1
ATOM 817 C CA . LEU A 1 105 ? -10.904 0.790 26.519 1.00 96.69 105 LEU A CA 1
ATOM 818 C C . LEU A 1 105 ? -12.324 0.227 26.620 1.00 96.69 105 LEU A C 1
ATOM 820 O O . LEU A 1 105 ? -13.088 0.647 27.488 1.00 96.69 105 LEU A O 1
ATOM 824 N N . ARG A 1 106 ? -12.672 -0.765 25.794 1.00 95.75 106 ARG A N 1
ATOM 825 C CA . ARG A 1 106 ? -13.967 -1.460 25.880 1.00 95.75 106 ARG A CA 1
ATOM 826 C C . ARG A 1 106 ? -14.135 -2.188 27.214 1.00 95.75 106 ARG A C 1
ATOM 828 O O . ARG A 1 106 ? -15.227 -2.159 27.775 1.00 95.75 106 ARG A O 1
ATOM 835 N N . GLY A 1 107 ? -13.068 -2.778 27.753 1.00 95.50 107 GLY A N 1
ATOM 836 C CA . GLY A 1 107 ? -13.064 -3.369 29.095 1.00 95.50 107 GLY A CA 1
ATOM 837 C C . GLY A 1 107 ? -13.277 -2.335 30.208 1.00 95.50 107 GLY A C 1
ATOM 838 O O . GLY A 1 107 ? -14.077 -2.552 31.119 1.00 95.50 107 GLY A O 1
ATOM 839 N N . LEU A 1 108 ? -12.622 -1.176 30.115 1.00 96.56 108 LEU A N 1
ATOM 840 C CA . LEU A 1 108 ? -12.808 -0.071 31.058 1.00 96.56 108 LEU A CA 1
ATOM 841 C C . LEU A 1 108 ? -14.247 0.460 31.028 1.00 96.56 108 LEU A C 1
ATOM 843 O O . LEU A 1 108 ? -14.841 0.665 32.085 1.00 96.56 108 LEU A O 1
ATOM 847 N N . LEU A 1 109 ? -14.826 0.641 29.842 1.00 96.44 109 LEU A N 1
ATOM 848 C CA . LEU A 1 109 ? -16.224 1.048 29.681 1.00 96.44 109 LEU A CA 1
ATOM 849 C C . LEU A 1 109 ? -17.187 0.026 30.302 1.00 96.44 109 LEU A C 1
ATOM 851 O O . LEU A 1 109 ? -18.088 0.418 31.046 1.00 96.44 109 LEU A O 1
ATOM 855 N N . ALA A 1 110 ? -16.925 -1.271 30.109 1.00 95.81 110 ALA A N 1
ATOM 856 C CA . ALA A 1 110 ? -17.684 -2.341 30.753 1.00 95.81 110 ALA A CA 1
ATOM 857 C C . ALA A 1 110 ? -17.624 -2.253 32.284 1.00 95.81 110 ALA A C 1
ATOM 859 O O . ALA A 1 110 ? -18.659 -2.344 32.943 1.00 95.81 110 ALA A O 1
ATOM 860 N N . SER A 1 111 ? -16.449 -1.968 32.858 1.00 95.69 111 SER A N 1
ATOM 861 C CA . SER A 1 111 ? -16.308 -1.746 34.308 1.00 95.69 111 SER A CA 1
ATOM 862 C C . SER A 1 111 ? -17.101 -0.540 34.836 1.00 95.69 111 SER A C 1
ATOM 864 O O . SER A 1 111 ? -17.394 -0.470 36.027 1.00 95.69 111 SER A O 1
ATOM 866 N N . ARG A 1 112 ? -17.457 0.411 33.964 1.00 95.50 112 ARG A N 1
ATOM 867 C CA . ARG A 1 112 ? -18.265 1.596 34.289 1.00 95.50 112 ARG A CA 1
ATOM 868 C C . ARG A 1 112 ? -19.746 1.418 33.943 1.00 95.50 112 ARG A C 1
ATOM 870 O O . ARG A 1 112 ? -20.499 2.380 34.033 1.00 95.50 112 ARG A O 1
ATOM 877 N N . GLY A 1 113 ? -20.155 0.199 33.585 1.00 94.31 113 GLY A N 1
ATOM 878 C CA . GLY A 1 113 ? -21.546 -0.167 33.325 1.00 94.31 113 GLY A CA 1
ATOM 879 C C . GLY A 1 113 ? -21.990 -0.034 31.869 1.00 94.31 113 GLY A C 1
ATOM 880 O O . GLY A 1 113 ? -23.148 -0.313 31.586 1.00 94.31 113 GLY A O 1
ATOM 881 N N . VAL A 1 114 ? -21.098 0.345 30.946 1.00 96.12 114 VAL A N 1
ATOM 882 C CA . VAL A 1 114 ? -21.412 0.412 29.511 1.00 96.12 114 VAL A CA 1
ATOM 883 C C . VAL A 1 114 ? -21.130 -0.941 28.869 1.00 96.12 114 VAL A C 1
ATOM 885 O O . VAL A 1 114 ? -19.984 -1.383 28.788 1.00 96.12 114 VAL A O 1
ATOM 888 N N . THR A 1 115 ? -22.167 -1.618 28.394 1.00 94.25 115 THR A N 1
ATOM 889 C CA . THR A 1 115 ? -22.040 -2.964 27.827 1.00 94.25 115 THR A CA 1
ATOM 890 C C . THR A 1 11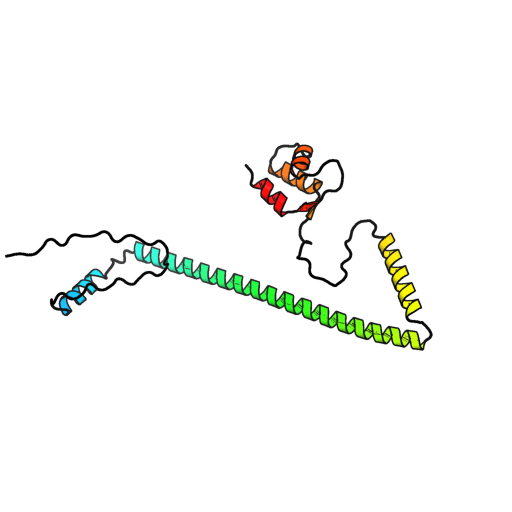5 ? -21.414 -2.943 26.431 1.00 94.25 115 THR A C 1
ATOM 892 O O . THR A 1 115 ? -21.533 -1.978 25.676 1.00 94.25 115 THR A O 1
ATOM 895 N N . HIS A 1 116 ? -20.787 -4.054 26.030 1.00 91.56 116 HIS A N 1
ATOM 896 C CA . HIS A 1 116 ? -20.226 -4.189 24.681 1.00 91.56 116 HIS A CA 1
ATOM 897 C C . HIS A 1 116 ? -21.286 -3.973 23.582 1.00 91.56 116 HIS A C 1
ATOM 899 O O . HIS A 1 116 ? -20.991 -3.381 22.547 1.00 91.56 116 HIS A O 1
ATOM 905 N N . ASN A 1 117 ? -22.532 -4.387 23.837 1.00 93.75 117 ASN A N 1
ATOM 906 C CA . ASN A 1 117 ? -23.653 -4.232 22.910 1.00 93.75 117 ASN A CA 1
ATOM 907 C C . ASN A 1 117 ? -24.046 -2.766 22.691 1.00 93.75 117 ASN A C 1
ATOM 909 O O . ASN A 1 117 ? -24.365 -2.395 21.565 1.00 93.75 117 ASN A O 1
ATOM 913 N N . GLU A 1 118 ? -24.006 -1.929 23.730 1.00 94.19 118 GLU A N 1
ATOM 914 C CA . GLU A 1 118 ? -24.277 -0.490 23.603 1.00 94.19 118 GLU A CA 1
ATOM 915 C C . GLU A 1 118 ? -23.200 0.207 22.770 1.00 94.19 118 GLU A C 1
ATOM 917 O O . GLU A 1 118 ? -23.520 1.013 21.897 1.00 94.19 118 GLU A O 1
ATOM 922 N N . VAL A 1 119 ? -21.930 -0.158 22.977 1.00 94.56 119 VAL A N 1
ATOM 923 C CA . VAL A 1 119 ? -20.817 0.349 22.163 1.00 94.56 119 VAL A CA 1
ATOM 924 C C . VAL A 1 119 ? -20.992 -0.056 20.697 1.00 94.56 119 VAL A C 1
ATOM 926 O O . VAL A 1 119 ? -20.859 0.783 19.810 1.00 94.56 119 VAL A O 1
ATOM 929 N N . GLU A 1 120 ? -21.340 -1.315 20.420 1.00 93.81 120 GLU A N 1
ATOM 930 C CA . GLU A 1 120 ? -21.597 -1.785 19.052 1.00 93.81 120 GLU A CA 1
ATOM 931 C C . GLU A 1 120 ? -22.821 -1.118 18.413 1.00 93.81 120 GLU A C 1
ATOM 933 O O . GLU A 1 120 ? -22.778 -0.743 17.241 1.00 93.81 120 GLU A O 1
ATOM 938 N N . ALA A 1 121 ? -23.904 -0.920 19.167 1.00 93.94 121 ALA A N 1
ATOM 939 C CA . ALA A 1 121 ? -25.082 -0.206 18.686 1.00 93.94 121 ALA A CA 1
ATOM 940 C C . ALA A 1 121 ? -24.750 1.250 18.321 1.00 93.94 121 ALA A C 1
ATOM 942 O O . ALA A 1 121 ? -25.187 1.736 17.276 1.00 93.94 121 ALA A O 1
ATOM 943 N N . TYR A 1 122 ? -23.929 1.917 19.136 1.00 94.19 122 TYR A N 1
ATOM 944 C CA . TYR A 1 122 ? -23.444 3.270 18.875 1.00 94.19 122 TYR A CA 1
ATOM 945 C C . TYR A 1 122 ? -22.518 3.338 17.650 1.00 94.19 122 TYR A C 1
ATOM 947 O O . TYR A 1 122 ? -22.666 4.214 16.803 1.00 94.19 122 TYR A O 1
ATOM 955 N N . LEU A 1 123 ? -21.593 2.386 17.493 1.00 93.12 123 LEU A N 1
ATOM 956 C CA . LEU A 1 123 ? -20.720 2.325 16.316 1.00 93.12 123 LEU A CA 1
ATOM 957 C C . LEU A 1 123 ? -21.506 2.052 15.028 1.00 93.12 123 LEU A C 1
ATOM 959 O O . LEU A 1 123 ? -21.235 2.668 13.997 1.00 93.12 123 LEU A O 1
ATOM 963 N N . ARG A 1 124 ? -22.509 1.167 15.079 1.00 92.75 124 ARG A N 1
ATOM 964 C CA . ARG A 1 124 ? -23.401 0.913 13.938 1.00 92.75 124 ARG A CA 1
ATOM 965 C C . ARG A 1 124 ? -24.224 2.144 13.575 1.00 92.75 124 ARG A C 1
ATOM 967 O O . ARG A 1 124 ? -24.323 2.458 12.393 1.00 92.75 124 ARG A O 1
ATOM 974 N N . SER A 1 125 ? -24.796 2.850 14.554 1.00 92.19 125 SER A N 1
ATOM 975 C CA . SER A 1 125 ? -25.566 4.068 14.275 1.00 92.19 125 SER A CA 1
ATOM 976 C C . SER A 1 125 ? -24.680 5.175 13.695 1.00 92.19 125 SER A C 1
ATOM 978 O O . SER A 1 125 ? -25.074 5.824 12.728 1.00 92.19 125 SER A O 1
ATOM 980 N N . PHE A 1 126 ? -23.452 5.328 14.197 1.00 92.06 126 PHE A N 1
ATOM 981 C CA . PHE A 1 126 ? -22.468 6.269 13.664 1.00 92.06 126 PHE A CA 1
ATOM 982 C C . PHE A 1 126 ? -22.060 5.943 12.217 1.00 92.06 126 PHE A C 1
ATOM 984 O O . PHE A 1 126 ? -22.064 6.829 11.363 1.00 92.06 126 PHE A O 1
ATOM 991 N N . ASN A 1 127 ? -21.784 4.672 11.906 1.00 90.00 127 ASN A N 1
ATOM 992 C CA . ASN A 1 127 ? -21.458 4.242 10.542 1.00 90.00 127 ASN A CA 1
ATOM 993 C C . ASN A 1 127 ? -22.633 4.438 9.575 1.00 90.00 127 ASN A C 1
ATOM 995 O O . ASN A 1 127 ? -22.427 4.896 8.455 1.00 90.00 127 ASN A O 1
ATOM 999 N N . ASN A 1 128 ? -23.867 4.164 10.008 1.00 86.50 128 ASN A N 1
ATOM 1000 C CA . ASN A 1 128 ? -25.061 4.415 9.198 1.00 86.50 128 ASN A CA 1
ATOM 1001 C C . ASN A 1 128 ? -25.270 5.914 8.929 1.00 86.50 128 ASN A C 1
ATOM 1003 O O . ASN A 1 128 ? -25.625 6.287 7.814 1.00 86.50 128 ASN A O 1
ATOM 1007 N N . ASN A 1 129 ? -24.988 6.782 9.906 1.00 81.44 129 ASN A N 1
ATOM 1008 C CA . ASN A 1 129 ? -25.028 8.234 9.714 1.00 81.44 129 ASN A CA 1
ATOM 1009 C C . ASN A 1 129 ? -23.959 8.719 8.719 1.00 81.44 129 ASN A C 1
ATOM 1011 O O . ASN A 1 129 ? -24.249 9.581 7.895 1.00 81.44 129 ASN A O 1
ATOM 1015 N N . ASN A 1 130 ? -22.755 8.136 8.733 1.00 77.75 130 ASN A N 1
ATOM 1016 C CA . ASN A 1 130 ? -21.716 8.443 7.741 1.00 77.75 130 ASN A CA 1
ATOM 1017 C C . ASN A 1 130 ? -22.069 7.922 6.341 1.00 77.75 130 ASN A C 1
ATOM 1019 O O . ASN A 1 130 ? -21.845 8.620 5.358 1.00 77.75 130 ASN A O 1
ATOM 1023 N N . ASN A 1 131 ? -22.663 6.732 6.240 1.00 68.69 131 ASN A N 1
ATOM 1024 C CA . ASN A 1 131 ? -23.081 6.159 4.960 1.00 68.69 131 ASN A CA 1
ATOM 1025 C C . ASN A 1 131 ? -24.234 6.952 4.325 1.00 68.69 131 ASN A C 1
ATOM 1027 O O . ASN A 1 131 ? -24.208 7.192 3.123 1.00 68.69 131 ASN A O 1
ATOM 1031 N N . ASN A 1 132 ? -25.184 7.448 5.124 1.00 66.94 132 ASN A N 1
ATOM 1032 C CA . ASN A 1 132 ? -26.255 8.329 4.641 1.00 66.94 132 ASN A CA 1
ATOM 1033 C C . ASN A 1 132 ? -25.728 9.677 4.110 1.00 66.94 132 ASN A C 1
ATOM 1035 O O . ASN A 1 132 ? -26.357 10.276 3.241 1.00 66.94 132 ASN A O 1
ATOM 1039 N N . ASN A 1 133 ? -24.561 10.125 4.585 1.00 62.06 133 ASN A N 1
ATOM 1040 C CA . ASN A 1 133 ? -23.886 11.333 4.100 1.00 62.06 133 ASN A CA 1
ATOM 1041 C C . ASN A 1 133 ? -22.982 11.077 2.874 1.00 62.06 133 ASN A C 1
ATOM 1043 O O . ASN A 1 133 ? -22.605 12.029 2.197 1.00 62.06 133 ASN A O 1
ATOM 1047 N N . ASN A 1 134 ? -22.669 9.813 2.563 1.00 55.78 134 ASN A N 1
ATOM 1048 C CA . ASN A 1 134 ? -21.746 9.398 1.498 1.00 55.78 134 ASN A CA 1
ATOM 1049 C C . ASN A 1 134 ? -22.446 8.723 0.302 1.00 55.78 134 ASN A C 1
ATOM 1051 O O . ASN A 1 134 ? -21.797 8.029 -0.479 1.00 55.78 134 ASN A O 1
ATOM 1055 N N . ASN A 1 135 ? -23.740 8.983 0.080 1.00 52.09 135 ASN A N 1
ATOM 1056 C CA . ASN A 1 135 ? -24.435 8.599 -1.161 1.00 52.09 135 ASN A CA 1
ATOM 1057 C C . ASN A 1 135 ? -23.956 9.358 -2.416 1.00 52.09 135 ASN A C 1
ATOM 1059 O O . ASN A 1 135 ? -24.616 9.301 -3.444 1.00 52.09 135 ASN A O 1
ATOM 1063 N N . ASN A 1 136 ? -22.785 9.991 -2.349 1.00 58.28 136 ASN A N 1
ATOM 1064 C CA . ASN A 1 136 ? -21.937 10.288 -3.488 1.00 58.28 136 ASN A CA 1
ATOM 1065 C C . ASN A 1 136 ? -20.552 9.662 -3.211 1.00 58.28 136 ASN A C 1
ATOM 1067 O O . ASN A 1 136 ? -19.717 10.254 -2.531 1.00 58.28 136 ASN A O 1
ATOM 1071 N N . ASN A 1 137 ? -20.332 8.473 -3.794 1.00 63.25 137 ASN A N 1
ATOM 1072 C CA . ASN A 1 137 ? -19.040 7.847 -4.109 1.00 63.25 137 ASN A CA 1
ATOM 1073 C C . ASN A 1 137 ? -18.099 7.543 -2.922 1.00 63.25 137 ASN A C 1
ATOM 1075 O O . ASN A 1 137 ? -17.383 8.432 -2.481 1.00 63.25 137 ASN A O 1
ATOM 1079 N N . THR A 1 138 ? -17.983 6.265 -2.505 1.00 42.81 138 THR A N 1
ATOM 1080 C CA . THR A 1 138 ? -16.709 5.565 -2.164 1.00 42.81 138 THR A CA 1
ATOM 1081 C C . THR A 1 138 ? -16.965 4.115 -1.712 1.00 42.81 138 THR A C 1
ATOM 1083 O O . THR A 1 138 ? -17.651 3.849 -0.730 1.00 42.81 138 THR A O 1
ATOM 1086 N N . THR A 1 139 ? -16.354 3.173 -2.430 1.00 43.25 139 THR A N 1
ATOM 1087 C CA . THR A 1 139 ? -16.245 1.732 -2.151 1.00 43.25 139 THR A CA 1
ATOM 1088 C C . THR A 1 139 ? -15.649 1.421 -0.775 1.00 43.25 139 THR A C 1
ATOM 1090 O O . THR A 1 139 ? -14.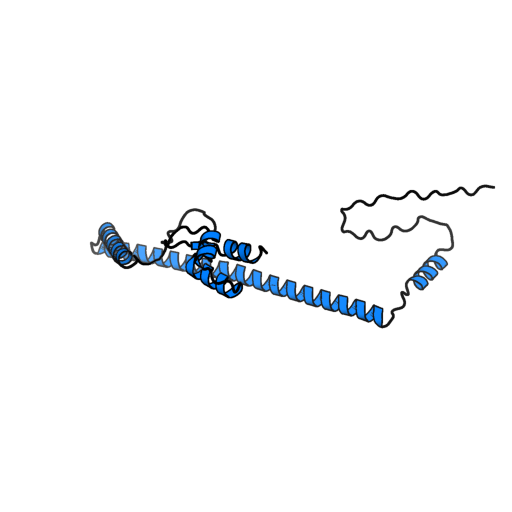531 1.818 -0.454 1.00 43.25 139 THR A O 1
ATOM 1093 N N . THR A 1 140 ? -16.389 0.640 0.011 1.00 38.69 140 THR A N 1
ATOM 1094 C CA . THR A 1 140 ? -16.012 0.079 1.312 1.00 38.69 140 THR A CA 1
ATOM 1095 C C . THR A 1 140 ? -14.957 -1.027 1.173 1.00 38.69 140 THR A C 1
ATOM 1097 O O . THR A 1 140 ? -15.255 -2.125 0.711 1.00 38.69 140 THR A O 1
ATOM 1100 N N . THR A 1 141 ? -13.731 -0.778 1.635 1.00 38.78 141 THR A N 1
ATOM 1101 C CA . THR A 1 141 ? -12.709 -1.803 1.896 1.00 38.78 141 THR A CA 1
ATOM 1102 C C . THR A 1 141 ? -12.916 -2.408 3.287 1.00 38.78 141 THR A C 1
ATOM 1104 O O . THR A 1 141 ? -12.562 -1.819 4.306 1.00 38.78 141 THR A O 1
ATOM 1107 N N . THR A 1 142 ? -13.484 -3.613 3.331 1.00 33.56 142 THR A N 1
ATOM 1108 C CA . THR A 1 142 ? -13.370 -4.538 4.471 1.00 33.56 142 THR A CA 1
ATOM 1109 C C . THR A 1 142 ? -12.252 -5.552 4.192 1.00 33.56 142 THR A C 1
ATOM 1111 O O . THR A 1 142 ? -12.024 -5.903 3.033 1.00 33.56 142 THR A O 1
ATOM 1114 N N . PRO A 1 143 ? -11.518 -6.025 5.216 1.00 48.31 143 PRO A N 1
ATOM 1115 C CA . PRO A 1 143 ? -10.498 -7.045 5.043 1.00 48.31 143 PRO A CA 1
ATOM 1116 C C . PRO A 1 143 ? -11.170 -8.421 5.044 1.00 48.31 143 PRO A C 1
ATOM 1118 O O . PRO A 1 143 ? -11.846 -8.757 6.013 1.00 48.31 143 PRO A O 1
ATOM 1121 N N . THR A 1 144 ? -11.007 -9.197 3.969 1.00 34.78 144 THR A N 1
ATOM 1122 C CA . THR A 1 144 ? -10.645 -10.635 3.911 1.00 34.78 144 THR A CA 1
ATOM 1123 C C . THR A 1 144 ? -11.033 -11.183 2.531 1.00 34.78 144 THR A C 1
ATOM 1125 O O . THR A 1 144 ? -12.119 -10.909 2.027 1.00 34.78 144 THR A O 1
ATOM 1128 N N . THR A 1 145 ? -10.177 -12.063 2.006 1.00 35.19 145 THR A N 1
ATOM 1129 C CA . THR A 1 145 ? -10.383 -12.999 0.881 1.00 35.19 145 THR A CA 1
ATOM 1130 C C . THR A 1 145 ? -10.007 -12.488 -0.516 1.00 35.19 145 THR A C 1
ATOM 1132 O O . THR A 1 145 ? -10.777 -11.849 -1.221 1.00 35.19 145 THR A O 1
ATOM 1135 N N . GLU A 1 146 ? -8.762 -12.809 -0.873 1.00 47.38 146 GLU A N 1
ATOM 1136 C CA . GLU A 1 146 ? -8.205 -13.054 -2.209 1.00 47.38 146 GLU A CA 1
ATOM 1137 C C . GLU A 1 146 ? -9.114 -12.737 -3.407 1.00 47.38 146 GLU A C 1
ATOM 1139 O O . GLU A 1 146 ? -9.858 -13.588 -3.884 1.00 47.38 146 GLU A O 1
ATOM 1144 N N . THR A 1 147 ? -8.980 -11.525 -3.950 1.00 35.22 147 THR A N 1
ATOM 1145 C CA . THR A 1 147 ? -9.271 -11.225 -5.359 1.00 35.22 147 THR A CA 1
ATOM 1146 C C . THR A 1 147 ? -8.281 -10.168 -5.873 1.00 35.22 147 THR A C 1
ATOM 1148 O O . THR A 1 147 ? -7.818 -9.332 -5.092 1.00 35.22 147 THR A O 1
ATOM 1151 N N . PRO A 1 148 ? -7.853 -10.237 -7.148 1.00 43.94 148 PRO A N 1
ATOM 1152 C CA . PRO A 1 148 ? -6.667 -9.535 -7.629 1.00 43.94 148 PRO A CA 1
ATOM 1153 C C . PRO A 1 148 ? -6.956 -8.051 -7.875 1.00 43.94 148 PRO A C 1
ATOM 1155 O O . PRO A 1 148 ? -7.937 -7.720 -8.532 1.00 43.94 148 PRO A O 1
ATOM 1158 N N . LEU A 1 149 ? -6.061 -7.199 -7.365 1.00 51.16 149 LEU A N 1
ATOM 1159 C CA . LEU A 1 149 ? -5.776 -5.808 -7.754 1.00 51.16 149 LEU A CA 1
ATOM 1160 C C . LEU A 1 149 ? -6.562 -5.291 -8.989 1.00 51.16 149 LEU A C 1
ATOM 1162 O O . LEU A 1 149 ? -6.110 -5.451 -10.119 1.00 51.16 149 LEU A O 1
ATOM 1166 N N . ASP A 1 150 ? -7.694 -4.611 -8.783 1.00 46.38 150 ASP A N 1
ATOM 1167 C CA . ASP A 1 150 ? -8.359 -3.824 -9.842 1.00 46.38 150 ASP A CA 1
ATOM 1168 C C . ASP A 1 150 ? -8.980 -2.537 -9.271 1.00 46.38 150 ASP A C 1
ATOM 1170 O O . ASP A 1 150 ? -10.164 -2.252 -9.417 1.00 46.38 150 ASP A O 1
ATOM 1174 N N . THR A 1 151 ? -8.174 -1.754 -8.549 1.00 55.16 151 THR A N 1
ATOM 1175 C CA . THR A 1 151 ? -8.541 -0.391 -8.112 1.00 55.16 151 THR A CA 1
ATOM 1176 C C . THR A 1 151 ? -7.457 0.618 -8.463 1.00 55.16 151 THR A C 1
ATOM 1178 O O . THR A 1 151 ? -7.045 1.442 -7.650 1.00 55.16 151 THR A O 1
ATOM 1181 N N . GLY A 1 152 ? -6.982 0.556 -9.702 1.00 58.41 152 GLY A N 1
ATOM 1182 C CA . GLY A 1 152 ? -6.157 1.601 -10.286 1.00 58.41 152 GLY A CA 1
ATOM 1183 C C . GLY A 1 152 ? -6.565 1.809 -11.733 1.00 58.41 152 GLY A C 1
ATOM 1184 O O . GLY A 1 152 ? -6.327 0.928 -12.548 1.00 58.41 152 GLY A O 1
ATOM 1185 N N . LEU A 1 153 ? -7.110 2.992 -12.036 1.00 64.44 153 LEU A N 1
ATOM 1186 C CA . LEU A 1 153 ? -7.340 3.521 -13.388 1.00 64.44 153 LEU A CA 1
ATOM 1187 C C . LEU A 1 153 ? -8.607 3.022 -14.127 1.00 64.44 153 LEU A C 1
ATOM 1189 O O . LEU A 1 153 ? -8.546 2.473 -15.228 1.00 64.44 153 LEU A O 1
ATOM 1193 N N . LEU A 1 154 ? -9.772 3.310 -13.544 1.00 60.47 154 LEU A N 1
ATOM 1194 C CA . LEU A 1 154 ? -11.022 3.479 -14.293 1.00 60.47 154 LEU A CA 1
ATOM 1195 C C . LEU A 1 154 ? -11.217 4.980 -14.559 1.00 60.47 154 LEU A C 1
ATOM 1197 O O . LEU A 1 154 ? -11.062 5.781 -13.637 1.00 60.47 154 LEU A O 1
ATOM 1201 N N . ILE A 1 155 ? -11.548 5.366 -15.792 1.00 72.25 155 ILE A N 1
ATOM 1202 C CA . ILE A 1 155 ? -11.991 6.731 -16.125 1.00 72.25 155 ILE A CA 1
ATOM 1203 C C . ILE A 1 155 ? -13.417 6.682 -16.679 1.00 72.25 155 ILE A C 1
ATOM 1205 O O . ILE A 1 155 ? -13.805 5.698 -17.318 1.00 72.25 155 ILE A O 1
ATOM 1209 N N . SER A 1 156 ? -14.208 7.732 -16.434 1.00 78.50 156 SER A N 1
ATOM 1210 C CA . SER A 1 156 ? -15.585 7.789 -16.935 1.00 78.50 156 SER A CA 1
ATOM 1211 C C . SER A 1 156 ? -15.605 7.809 -18.468 1.00 78.50 156 SER A C 1
ATO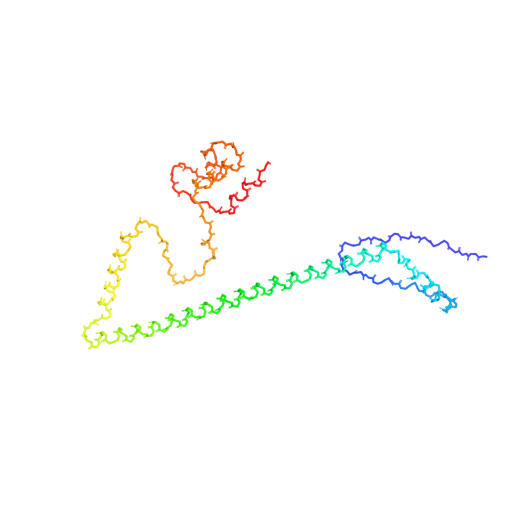M 1213 O O . SER A 1 156 ? -14.735 8.426 -19.092 1.00 78.50 156 SER A O 1
ATOM 1215 N N . CYS A 1 157 ? -16.602 7.159 -19.088 1.00 77.00 157 CYS A N 1
ATOM 1216 C CA . CYS A 1 157 ? -16.777 7.135 -20.549 1.00 77.00 157 CYS A CA 1
ATOM 1217 C C . CYS A 1 157 ? -16.774 8.553 -21.130 1.00 77.00 157 CYS A C 1
ATOM 1219 O O . CYS A 1 157 ? -16.239 8.769 -22.213 1.00 77.00 157 CYS A O 1
ATOM 1221 N N . GLU A 1 158 ? -17.333 9.524 -20.404 1.00 78.94 158 GLU A N 1
ATOM 1222 C CA . GLU A 1 158 ? -17.402 10.919 -20.841 1.00 78.94 158 GLU A CA 1
ATOM 1223 C C . GLU A 1 158 ? -16.018 11.585 -20.884 1.00 78.94 158 GLU A C 1
ATOM 1225 O O . GLU A 1 158 ? -15.662 12.276 -21.846 1.00 78.94 158 GLU A O 1
ATOM 1230 N N . THR A 1 159 ? -15.186 11.312 -19.877 1.00 81.69 159 THR A N 1
ATOM 1231 C CA . THR A 1 159 ? -13.796 11.784 -19.843 1.00 81.69 159 THR A CA 1
ATOM 1232 C C . THR A 1 159 ? -12.974 11.102 -20.936 1.00 81.69 159 THR A C 1
ATOM 1234 O O . THR A 1 159 ? -12.259 11.772 -21.680 1.00 81.69 159 THR A O 1
ATOM 1237 N N . ALA A 1 160 ? -13.133 9.786 -21.108 1.00 80.69 160 ALA A N 1
ATOM 1238 C CA . ALA A 1 160 ? -12.455 9.025 -22.156 1.00 80.69 160 ALA A CA 1
ATOM 1239 C C . ALA A 1 160 ? -12.828 9.518 -23.566 1.00 80.69 160 ALA A C 1
ATOM 1241 O O . ALA A 1 160 ? -11.947 9.738 -24.395 1.00 80.69 160 ALA A O 1
ATOM 1242 N N . ALA A 1 161 ? -14.116 9.761 -23.829 1.00 82.19 161 ALA A N 1
ATOM 1243 C CA . ALA A 1 161 ? -14.591 10.258 -25.117 1.00 82.19 161 ALA A CA 1
ATOM 1244 C C . ALA A 1 161 ? -14.055 11.661 -25.438 1.00 82.19 161 ALA A C 1
ATOM 1246 O O . ALA A 1 161 ? -13.751 11.948 -26.595 1.00 82.19 161 ALA A O 1
ATOM 1247 N N . THR A 1 162 ? -13.888 12.512 -24.418 1.00 83.00 162 THR A N 1
ATOM 1248 C CA . THR A 1 162 ? -13.268 13.840 -24.565 1.00 83.00 162 THR A CA 1
ATOM 1249 C C . THR A 1 162 ? -11.825 13.739 -25.025 1.00 83.00 162 THR A C 1
ATOM 1251 O O . THR A 1 162 ? -11.459 14.351 -26.024 1.00 83.00 162 THR A O 1
ATOM 1254 N N . ILE A 1 163 ? -11.031 12.926 -24.329 1.00 80.44 163 ILE A N 1
ATOM 1255 C CA . ILE A 1 163 ? -9.604 12.760 -24.612 1.00 80.44 163 ILE A CA 1
ATOM 1256 C C . ILE A 1 163 ? -9.405 12.177 -26.017 1.00 80.44 163 ILE A C 1
ATOM 1258 O O . ILE A 1 163 ? -8.557 12.641 -26.775 1.00 80.44 163 ILE A O 1
ATOM 1262 N N . ILE A 1 164 ? -10.213 11.184 -26.402 1.00 78.69 164 ILE A N 1
ATOM 1263 C CA . ILE A 1 164 ? -10.114 10.548 -27.723 1.00 78.69 164 ILE A CA 1
ATOM 1264 C C . ILE A 1 164 ? -10.514 11.523 -28.840 1.00 78.69 164 ILE A C 1
ATOM 1266 O O . ILE A 1 164 ? -9.845 11.555 -29.872 1.00 78.69 164 ILE A O 1
ATOM 1270 N N . ALA A 1 165 ? -11.560 12.333 -28.643 1.00 81.25 165 ALA A N 1
ATOM 1271 C CA . ALA A 1 165 ? -11.973 13.341 -29.621 1.00 81.25 165 ALA A CA 1
ATOM 1272 C C . ALA A 1 165 ? -10.884 14.407 -29.832 1.00 81.25 165 ALA A C 1
ATOM 1274 O O . ALA A 1 165 ? -10.598 14.784 -30.966 1.00 81.25 165 ALA A O 1
ATOM 1275 N N . GLU A 1 166 ? -10.237 14.843 -28.749 1.00 76.06 166 GLU A N 1
ATOM 1276 C CA . GLU A 1 166 ? -9.141 15.816 -28.791 1.00 76.06 166 GLU A CA 1
ATOM 1277 C C . GLU A 1 166 ? -7.900 15.259 -29.504 1.00 76.06 166 GLU A C 1
ATOM 1279 O O . GLU A 1 166 ? -7.288 15.946 -30.319 1.00 76.06 166 GLU A O 1
ATOM 1284 N N . MET A 1 167 ? -7.566 13.987 -29.267 1.00 73.00 167 MET A N 1
ATOM 1285 C CA . MET A 1 167 ? -6.398 13.335 -29.868 1.00 73.00 167 MET A CA 1
ATOM 1286 C C . MET A 1 167 ? -6.598 12.948 -31.343 1.00 73.00 167 MET A C 1
ATOM 1288 O O . MET A 1 167 ? -5.631 12.965 -32.105 1.00 73.00 167 MET A O 1
ATOM 1292 N N . ARG A 1 168 ? -7.818 12.575 -31.767 1.00 71.50 168 ARG A N 1
ATOM 1293 C CA . ARG A 1 168 ? -8.117 12.189 -33.165 1.00 71.50 168 ARG A CA 1
ATOM 1294 C C . ARG A 1 168 ? -8.515 13.361 -34.060 1.00 71.50 168 ARG A C 1
ATOM 1296 O O . ARG A 1 168 ? -8.398 13.232 -35.273 1.00 71.50 168 ARG A O 1
ATOM 1303 N N . GLY A 1 169 ? -8.971 14.476 -33.490 1.00 67.56 169 GLY A N 1
ATOM 1304 C CA . GLY A 1 169 ? -9.406 15.654 -34.247 1.00 67.56 169 GLY A CA 1
ATOM 1305 C C . GLY A 1 169 ? -10.778 15.522 -34.926 1.00 67.56 169 GLY A C 1
ATOM 1306 O O . GLY A 1 169 ? -11.211 16.474 -35.570 1.00 67.56 169 GLY A O 1
ATOM 1307 N N . ASP A 1 170 ? -11.480 14.394 -34.751 1.00 61.53 170 ASP A N 1
ATOM 1308 C CA . ASP A 1 170 ? -12.815 14.134 -35.305 1.00 61.53 170 ASP A CA 1
ATOM 1309 C C . ASP A 1 170 ? -13.882 14.162 -34.191 1.00 61.53 170 ASP A C 1
ATOM 1311 O O . ASP A 1 170 ? -13.825 13.415 -33.212 1.00 61.53 170 ASP A O 1
ATOM 1315 N N . GLY A 1 171 ? -14.856 15.067 -34.329 1.00 64.50 171 GLY A N 1
ATOM 1316 C CA . GLY A 1 171 ? -15.652 15.631 -33.226 1.00 64.50 171 GLY A CA 1
ATOM 1317 C C . GLY A 1 171 ? -16.878 14.857 -32.721 1.00 64.50 171 GLY A C 1
ATOM 1318 O O . GLY A 1 171 ? -17.653 15.416 -31.944 1.00 64.50 171 GLY A O 1
ATOM 1319 N N . ASP A 1 172 ? -17.087 13.594 -33.093 1.00 75.69 172 ASP A N 1
ATOM 1320 C CA . ASP A 1 172 ? -18.314 12.873 -32.717 1.00 75.69 172 ASP A CA 1
ATOM 1321 C C . ASP A 1 172 ? -18.150 12.041 -31.435 1.00 75.69 172 ASP A C 1
ATOM 1323 O O . ASP A 1 172 ? -17.998 10.815 -31.455 1.00 75.69 172 ASP A O 1
ATOM 1327 N N . ARG A 1 173 ? -18.272 12.713 -30.284 1.00 73.44 173 ARG A N 1
ATOM 1328 C CA . ARG A 1 173 ? -18.201 12.117 -28.930 1.00 73.44 173 ARG A CA 1
ATOM 1329 C C . ARG A 1 173 ? -19.154 10.930 -28.739 1.00 73.44 173 ARG A C 1
ATOM 1331 O O . ARG A 1 173 ? -18.800 9.939 -28.105 1.00 73.44 173 ARG A O 1
ATOM 1338 N N . SER A 1 174 ? -20.343 10.998 -29.343 1.00 76.19 174 SER A N 1
ATOM 1339 C CA . SER A 1 174 ? -21.361 9.936 -29.273 1.00 76.19 174 SER A CA 1
ATOM 1340 C C . SER A 1 174 ? -20.933 8.647 -29.986 1.00 76.19 174 SER A C 1
ATOM 1342 O O . SER A 1 174 ? -21.250 7.554 -29.522 1.00 76.19 174 SER A O 1
ATOM 1344 N N . ARG A 1 175 ? -20.171 8.749 -31.086 1.00 76.44 175 ARG A N 1
ATOM 1345 C CA . ARG A 1 175 ? -19.630 7.579 -31.800 1.00 76.44 175 ARG A CA 1
ATOM 1346 C C . ARG A 1 175 ? -18.499 6.930 -31.011 1.00 76.44 175 ARG A C 1
ATOM 1348 O O . ARG A 1 175 ? -18.445 5.711 -30.920 1.00 76.44 175 ARG A O 1
ATOM 1355 N N . ILE A 1 176 ? -17.648 7.743 -30.385 1.00 76.88 176 ILE A N 1
ATOM 1356 C CA . ILE A 1 176 ? -16.571 7.260 -29.513 1.00 76.88 176 ILE A CA 1
ATOM 1357 C C . ILE A 1 176 ? -17.156 6.521 -28.302 1.00 76.88 176 ILE A C 1
ATOM 1359 O O . ILE A 1 176 ? -16.701 5.429 -27.973 1.00 76.88 176 ILE A O 1
ATOM 1363 N N . ARG A 1 177 ? -18.217 7.060 -27.691 1.00 78.94 177 ARG A N 1
ATOM 1364 C CA . ARG A 1 177 ? -18.940 6.420 -26.581 1.00 78.94 177 ARG A CA 1
ATOM 1365 C C . ARG A 1 177 ? -19.530 5.058 -26.973 1.00 78.94 177 ARG A C 1
ATOM 1367 O O . ARG A 1 177 ? -19.380 4.096 -26.223 1.00 78.94 177 ARG A O 1
ATOM 1374 N N . ALA A 1 178 ? -20.106 4.954 -28.171 1.00 77.25 178 ALA A N 1
ATOM 1375 C CA . ALA A 1 178 ? -20.597 3.683 -28.703 1.00 77.25 178 ALA A CA 1
ATOM 1376 C C . ALA A 1 178 ? -19.459 2.669 -28.942 1.00 77.25 178 ALA A C 1
ATOM 1378 O O . ALA A 1 178 ? -19.599 1.500 -28.588 1.00 77.25 178 ALA A O 1
ATOM 1379 N N . SER A 1 179 ? -18.308 3.108 -29.468 1.00 75.38 179 SER A N 1
ATOM 1380 C CA . SER A 1 179 ? -17.119 2.257 -29.663 1.00 75.38 179 SER A CA 1
ATOM 1381 C C . SER A 1 179 ? -16.466 1.803 -28.352 1.00 75.38 179 SER A C 1
ATOM 1383 O O . SER A 1 179 ? -15.863 0.731 -28.298 1.00 75.38 179 SER A O 1
ATOM 1385 N N . LEU A 1 180 ? -16.609 2.594 -27.284 1.00 73.94 180 LEU A N 1
ATOM 1386 C CA . LEU A 1 180 ? -16.214 2.223 -25.922 1.00 73.94 180 LEU A CA 1
ATOM 1387 C C . LEU A 1 180 ? -17.181 1.209 -25.278 1.00 73.94 180 LEU 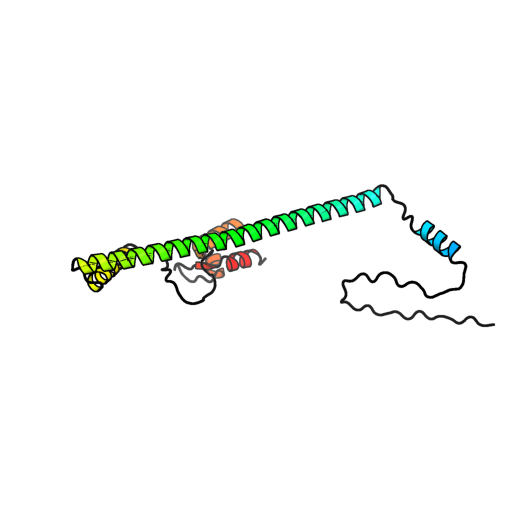A C 1
ATOM 1389 O O . LEU A 1 180 ? -16.880 0.683 -24.209 1.00 73.94 180 LEU A O 1
ATOM 1393 N N . GLY A 1 181 ? -18.306 0.896 -25.932 1.00 69.81 181 GLY A N 1
ATOM 1394 C CA . GLY A 1 181 ? -19.308 -0.059 -25.456 1.00 69.81 181 GLY A CA 1
ATOM 1395 C C . GLY A 1 181 ? -20.344 0.540 -24.503 1.00 69.81 181 GLY A C 1
ATOM 1396 O O . GLY A 1 181 ? -21.119 -0.210 -23.911 1.00 69.81 181 GLY A O 1
ATOM 1397 N N . CYS A 1 182 ? -20.385 1.869 -24.349 1.00 75.06 182 CYS A N 1
ATOM 1398 C CA . CYS A 1 182 ? -21.359 2.541 -23.492 1.00 75.06 182 CYS A CA 1
ATOM 1399 C C . CYS A 1 182 ? -22.657 2.794 -24.302 1.00 75.06 182 CYS A C 1
ATOM 1401 O O . CYS A 1 182 ? -22.620 3.419 -25.364 1.00 75.06 182 CYS A O 1
ATOM 1403 N N . VAL A 1 183 ? -23.810 2.310 -23.816 1.00 69.69 183 VAL A N 1
ATOM 1404 C CA . VAL A 1 183 ? -25.136 2.491 -24.447 1.00 69.69 183 VAL A CA 1
ATOM 1405 C C . VAL A 1 183 ? -25.982 3.425 -23.581 1.00 69.69 183 VAL A C 1
ATOM 1407 O O . VAL A 1 183 ? -26.226 3.127 -22.416 1.00 69.69 183 VAL A O 1
ATOM 1410 N N . GLY A 1 184 ? -26.445 4.542 -24.146 1.00 64.81 184 GLY A N 1
ATOM 1411 C CA . GLY A 1 184 ? -27.221 5.554 -23.415 1.00 64.81 184 GLY A CA 1
ATOM 1412 C C . GLY A 1 184 ? -26.364 6.510 -22.573 1.00 64.81 184 GLY A C 1
ATOM 1413 O O . GLY A 1 184 ? -25.139 6.544 -22.723 1.00 64.81 184 GLY A O 1
ATOM 1414 N N . ASP A 1 185 ? -27.022 7.296 -21.711 1.00 56.78 185 ASP A N 1
ATOM 1415 C CA . ASP A 1 185 ? -26.405 8.385 -20.928 1.00 56.78 185 ASP A CA 1
ATOM 1416 C C . ASP A 1 185 ? -25.950 7.978 -19.507 1.00 56.78 185 ASP A C 1
ATOM 1418 O O . ASP A 1 185 ? -25.465 8.799 -18.740 1.00 56.78 185 ASP A O 1
ATOM 1422 N N . GLU A 1 186 ? -26.019 6.694 -19.157 1.00 59.84 186 GLU A N 1
ATOM 1423 C CA . GLU A 1 186 ? -25.634 6.221 -17.818 1.00 59.84 186 GLU A CA 1
ATOM 1424 C C . GLU A 1 186 ? -24.107 6.217 -17.590 1.00 59.84 186 GLU A C 1
ATOM 1426 O O . GLU A 1 186 ? -23.319 6.037 -18.527 1.00 59.84 186 GLU A O 1
ATOM 1431 N N . GLU A 1 187 ? -23.683 6.404 -16.332 1.00 55.94 187 GLU A N 1
ATOM 1432 C CA . GLU A 1 187 ? -22.280 6.544 -15.910 1.00 55.94 187 GLU A CA 1
ATOM 1433 C C . GLU A 1 187 ? -21.499 5.229 -16.080 1.00 55.94 187 GLU A C 1
ATOM 1435 O O . GLU A 1 187 ? -21.413 4.373 -15.201 1.00 55.94 187 GLU A O 1
ATOM 1440 N N . CYS A 1 188 ? -20.941 5.044 -17.272 1.00 68.06 188 CYS A N 1
ATOM 1441 C CA . CYS A 1 188 ? -20.147 3.878 -17.625 1.00 68.06 188 CYS A CA 1
ATOM 1442 C C . CYS A 1 188 ? -18.653 4.176 -17.407 1.00 68.06 188 CYS A C 1
ATOM 1444 O O . CYS A 1 188 ? -18.152 5.237 -17.785 1.00 68.06 188 CYS A O 1
ATOM 1446 N N . ASN A 1 189 ? -17.942 3.247 -16.766 1.00 65.19 189 ASN A N 1
ATOM 1447 C CA . ASN A 1 189 ? -16.512 3.352 -16.483 1.00 65.19 189 ASN A CA 1
ATOM 1448 C C . ASN A 1 189 ? -15.746 2.371 -17.366 1.00 65.19 189 ASN A C 1
ATOM 1450 O O . ASN A 1 189 ? -16.074 1.185 -17.414 1.00 65.19 189 ASN A O 1
ATOM 1454 N N . VAL A 1 190 ? -14.709 2.859 -18.042 1.00 69.19 190 VAL A N 1
ATOM 1455 C CA . VAL A 1 190 ? -13.902 2.049 -18.961 1.00 69.19 190 VAL A CA 1
ATOM 1456 C C . VAL A 1 190 ? -12.527 1.818 -18.352 1.00 69.19 190 VAL A C 1
ATOM 1458 O O . VAL A 1 190 ? -11.944 2.711 -17.734 1.00 69.19 190 VAL A O 1
ATOM 1461 N N . LYS A 1 191 ? -11.994 0.605 -18.533 1.00 71.50 191 LYS A N 1
ATOM 1462 C CA . LYS A 1 191 ? -10.624 0.271 -18.134 1.00 71.50 191 LYS A CA 1
ATOM 1463 C C . LYS A 1 191 ? -9.632 1.020 -19.011 1.00 71.50 191 LYS A C 1
ATOM 1465 O O . LYS A 1 191 ? -9.744 0.989 -20.237 1.00 71.50 191 LYS A O 1
ATOM 1470 N N . ASN A 1 192 ? -8.607 1.609 -18.402 1.00 61.69 192 ASN A N 1
ATOM 1471 C CA . ASN A 1 192 ? -7.590 2.348 -19.151 1.00 61.69 192 ASN A CA 1
ATOM 1472 C C . ASN A 1 192 ? -6.850 1.481 -20.184 1.00 61.69 192 ASN A C 1
ATOM 1474 O O . ASN A 1 192 ? -6.424 1.997 -21.213 1.00 61.69 192 ASN A O 1
ATOM 1478 N N . THR A 1 193 ? -6.770 0.163 -19.979 1.00 74.06 193 THR A N 1
ATOM 1479 C CA . THR A 1 193 ? -6.241 -0.777 -20.981 1.00 74.06 193 THR A CA 1
ATOM 1480 C C . THR A 1 193 ? -7.042 -0.757 -22.285 1.00 74.06 193 THR A C 1
ATOM 1482 O O . THR A 1 193 ? -6.449 -0.735 -23.357 1.00 74.06 193 THR A O 1
ATOM 1485 N N . ARG A 1 194 ? -8.376 -0.658 -22.214 1.00 74.06 194 ARG A N 1
ATOM 1486 C CA . ARG A 1 194 ? -9.250 -0.613 -23.395 1.00 74.06 194 ARG A CA 1
ATOM 1487 C C . ARG A 1 194 ? -9.132 0.704 -24.163 1.00 74.06 194 ARG A C 1
ATOM 1489 O O . ARG A 1 194 ? -9.261 0.723 -25.383 1.00 74.06 194 ARG A O 1
ATOM 1496 N N . VAL A 1 195 ? -8.871 1.801 -23.454 1.00 70.75 195 VAL A N 1
ATOM 1497 C CA . VAL A 1 195 ? -8.615 3.113 -24.068 1.00 70.75 195 VAL A CA 1
ATOM 1498 C C . VAL A 1 195 ? -7.309 3.081 -24.863 1.00 70.75 195 VAL A C 1
ATOM 1500 O O . VAL A 1 195 ? -7.285 3.538 -26.000 1.00 70.75 195 VAL A O 1
ATOM 1503 N N . LEU A 1 196 ? -6.250 2.490 -24.299 1.00 72.69 196 LEU A N 1
ATOM 1504 C CA . LEU A 1 196 ? -4.954 2.359 -24.971 1.00 72.69 196 LEU A CA 1
ATOM 1505 C C . LEU A 1 196 ? -5.022 1.445 -26.205 1.00 72.69 196 LEU A C 1
ATOM 1507 O O . LEU A 1 196 ? -4.422 1.771 -27.222 1.00 72.69 196 LEU A O 1
ATOM 1511 N N . GLU A 1 197 ? -5.793 0.355 -26.153 1.00 70.12 197 GLU A N 1
ATOM 1512 C CA . GLU A 1 197 ? -6.029 -0.524 -27.312 1.00 70.12 197 GLU A CA 1
ATOM 1513 C C . GLU A 1 197 ? -6.724 0.205 -28.471 1.00 70.12 197 GLU A C 1
ATOM 1515 O O . GLU A 1 197 ? -6.320 0.077 -29.623 1.00 70.12 197 GLU A O 1
ATOM 1520 N N . LEU A 1 198 ? -7.742 1.020 -28.178 1.00 64.56 198 LEU A N 1
ATOM 1521 C CA . LEU A 1 198 ? -8.490 1.759 -29.203 1.00 64.56 198 LEU A CA 1
ATOM 1522 C C . LEU A 1 198 ? -7.700 2.926 -29.817 1.00 64.56 198 LEU A C 1
ATOM 1524 O O . LEU A 1 198 ? -8.060 3.417 -30.888 1.00 64.56 198 LEU A O 1
ATOM 1528 N N . MET A 1 199 ? -6.630 3.377 -29.158 1.00 63.75 199 MET A N 1
ATOM 1529 C CA . MET A 1 199 ? -5.698 4.354 -29.725 1.00 63.75 199 MET A CA 1
ATOM 1530 C C . MET A 1 199 ? -4.747 3.730 -30.761 1.00 63.75 199 MET A C 1
ATOM 1532 O O . MET A 1 199 ? -4.232 4.469 -31.599 1.00 63.75 199 MET A O 1
ATOM 1536 N N . ASP A 1 200 ? -4.537 2.409 -30.723 1.00 61.50 200 ASP A N 1
ATOM 1537 C CA . ASP A 1 200 ? -3.555 1.686 -31.550 1.00 61.50 200 ASP A CA 1
ATOM 1538 C C . ASP A 1 200 ? -4.178 1.036 -32.807 1.00 61.50 200 ASP A C 1
ATOM 1540 O O . ASP A 1 200 ? -3.471 0.684 -33.752 1.00 61.50 200 ASP A O 1
ATOM 1544 N N . GLU A 1 201 ? -5.511 0.926 -32.868 1.00 61.59 201 GLU A N 1
ATOM 1545 C CA . GLU A 1 201 ? -6.236 0.515 -34.077 1.00 61.59 201 GLU A CA 1
ATOM 1546 C C . GLU A 1 201 ? -6.329 1.682 -35.078 1.00 61.59 201 GLU A C 1
ATOM 1548 O O . GLU A 1 201 ? -7.057 2.666 -34.873 1.00 61.59 201 GLU A O 1
ATOM 1553 N N . ARG A 1 202 ? -5.571 1.554 -36.173 1.00 47.34 202 ARG A N 1
ATOM 1554 C CA . ARG A 1 202 ? -5.545 2.457 -37.327 1.00 47.34 202 ARG A CA 1
ATOM 1555 C C . ARG A 1 202 ? -6.036 1.761 -38.588 1.00 47.34 202 ARG A C 1
ATOM 1557 O O . ARG A 1 202 ? -5.676 0.579 -38.778 1.00 47.34 202 ARG A O 1
#

Radius of gyration: 36.47 Å; chains: 1; bounding box: 84×58×92 Å

pLDDT: mean 72.21, std 20.8, range [33.56, 97.94]

Secondary structure (DSSP, 8-state):
--------PPPPPPS-------PPPPP---S-HHHHHHHHHHHT-----HHHHHHHHHHHHHHHHHHHHHHHHHHHHHHHHHHHHHHHHHHHHHHHHHHHHHHHHHHHHHHTT--HHHHHHHHHHHHHHHHHH--SS-------S------S-EEEHHHHHHHHHHHH---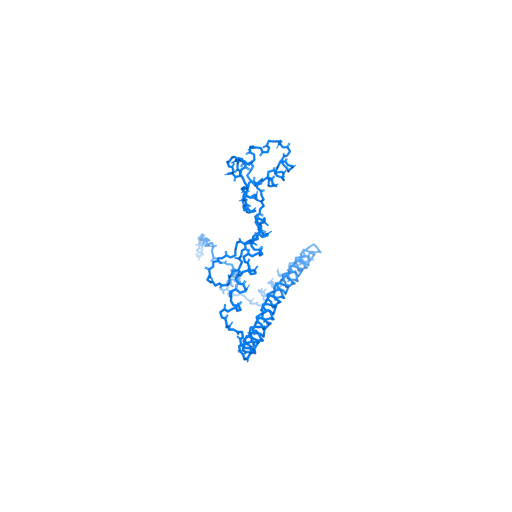-HHHHHHHTT--SSS--EEEHHHHHHHHH--